Protein AF-A0A4R7FLK1-F1 (afdb_monomer_lite)

Secondary structure (DSSP, 8-state):
----B----B--EE--SSSSPPEE------BBTT-EEEEEEE-SS-EEEEEE--GGGB-SS--EEE-S--GGG-----TTHHHHHHHHHHHHHHHHHHHHHHTTT-B-TTSSBTTHHHHHHHTT--SHHHHHHHHHTTHHHHSS--HHHHHHHT--HHHHHHHHHHS--SS-TTHHHHHHH-HHHHHHHHHHHHHHT-HHHHTTS-HHHHHHHHHHHHHHHHHTT-S----

Sequence (231 aa):
MSEHWGHAVVRLFMASSRDERPEYVGAYAEVRRGCQLELLRSLGDADLFRVEGDADQLKARDFAVVTERGPEQFDAVDPTTVPALRHLLEQVELARQIATRAHAGQTDKAGRPYIAHPQRVAARLTDLQAQAVAWLHDVLEDTNVTSEDLRIAGVDEDVIRVVDLLSRTGDDVDYSARIAADPLAREVKLADIADNTDPERTALLDPDTRDRLAEKYAHARRALGALEDDA

pLDDT: mean 71.86, std 24.97, range [29.88, 98.75]

Radius of gyration: 20.7 Å; chains: 1; bounding box: 60×43×50 Å

Foldseek 3Di:
DDFDWAAFAFFDWDDDPPDDDTAGDGDGWTAGDPWDWAFPDDDDQWTWTATHDDPVRGDDDDGGIGGDDDPVDDDRDDPVVRVVVVVLSVLLVLLLVLLCVFQVPPADLLRHRPQVLLRQLLVVDDDSLLNSLSSLQCSCAPGPDDLVNCVVSPRDPVSSVLSVLSHDDPPDPCSLVSQLVDPSSLSSVVSSLCSQLPPVVLVSHDPVVSVVSVVVSVVSCVSSVNDPPPD

Organism: NCBI:txid595671

Structure (mmCIF, N/CA/C/O backbone):
data_AF-A0A4R7FLK1-F1
#
_entry.id   AF-A0A4R7FLK1-F1
#
loop_
_atom_site.group_PDB
_atom_site.id
_atom_site.type_symbol
_atom_site.label_atom_id
_atom_site.label_alt_id
_atom_site.label_comp_id
_atom_site.label_asym_id
_atom_site.label_entity_id
_atom_site.label_seq_id
_atom_site.pdbx_PDB_ins_code
_atom_site.Cartn_x
_atom_site.Cartn_y
_atom_site.Cartn_z
_atom_site.occupancy
_atom_site.B_iso_or_equiv
_atom_site.auth_seq_id
_atom_site.auth_comp_id
_atom_site.auth_asym_id
_atom_site.auth_atom_id
_atom_site.pdbx_PDB_model_num
ATOM 1 N N . MET A 1 1 ? -38.077 0.828 28.082 1.00 35.34 1 MET A N 1
ATOM 2 C CA . MET A 1 1 ? -37.436 -0.456 27.733 1.00 35.34 1 MET A CA 1
ATOM 3 C C . MET A 1 1 ? -36.200 -0.103 26.937 1.00 35.34 1 MET A C 1
ATOM 5 O O . MET A 1 1 ? -36.348 0.600 25.949 1.00 35.34 1 MET A O 1
ATOM 9 N N . SER A 1 2 ? -35.004 -0.442 27.412 1.00 37.94 2 SER A N 1
ATOM 10 C CA . SER A 1 2 ? -33.774 -0.179 26.664 1.00 37.94 2 SER A CA 1
ATOM 11 C C . SER A 1 2 ? -33.739 -1.082 25.432 1.00 37.94 2 SER A C 1
ATOM 13 O O . SER A 1 2 ? -33.828 -2.305 25.552 1.00 37.94 2 SER A O 1
ATOM 15 N N . GLU A 1 3 ? -33.653 -0.489 24.244 1.00 41.75 3 GLU A N 1
ATOM 16 C CA . GLU A 1 3 ? -33.366 -1.230 23.018 1.00 41.75 3 GLU A CA 1
ATOM 17 C C . GLU A 1 3 ? -31.966 -1.833 23.156 1.00 41.75 3 GLU A C 1
ATOM 19 O O . GLU A 1 3 ? -30.986 -1.119 23.359 1.00 41.75 3 GLU A O 1
ATOM 24 N N . HIS A 1 4 ? -31.881 -3.161 23.143 1.00 41.06 4 HIS A N 1
ATOM 25 C CA . HIS A 1 4 ? -30.603 -3.859 23.203 1.00 41.06 4 HIS A CA 1
ATOM 26 C C . HIS A 1 4 ? -30.113 -4.047 21.772 1.00 41.06 4 HIS A C 1
ATOM 28 O O . HIS A 1 4 ? -30.739 -4.770 21.000 1.00 41.06 4 HIS A O 1
ATOM 34 N N . TRP A 1 5 ? -29.011 -3.395 21.430 1.00 40.62 5 TRP A N 1
ATOM 35 C CA . TRP A 1 5 ? -28.343 -3.535 20.143 1.00 40.62 5 TRP A CA 1
ATOM 36 C C . TRP A 1 5 ? -27.338 -4.687 20.225 1.00 40.62 5 TRP A C 1
ATOM 38 O O . TRP A 1 5 ? -26.562 -4.762 21.178 1.00 40.62 5 TRP A O 1
ATOM 48 N N . GLY A 1 6 ? -27.380 -5.601 19.256 1.00 40.91 6 GLY A N 1
ATOM 49 C CA . GLY A 1 6 ? -26.241 -6.464 18.957 1.00 40.91 6 GLY A CA 1
ATOM 50 C C . GLY A 1 6 ? -25.359 -5.728 17.954 1.00 40.91 6 GLY A C 1
ATOM 51 O O . GLY A 1 6 ? -25.874 -5.028 17.091 1.00 40.91 6 GLY A O 1
ATOM 52 N N . HIS A 1 7 ? -24.042 -5.838 18.063 1.00 39.00 7 HIS A N 1
ATOM 53 C CA . HIS A 1 7 ? -23.148 -5.331 17.024 1.00 39.00 7 HIS A CA 1
ATOM 54 C C . HIS A 1 7 ? -22.493 -6.550 16.389 1.00 39.00 7 HIS A C 1
ATOM 56 O O . HIS A 1 7 ? -21.979 -7.403 17.105 1.00 39.00 7 HIS A O 1
ATOM 62 N N . ALA A 1 8 ? -22.546 -6.651 15.066 1.00 40.09 8 ALA A N 1
ATOM 63 C CA . ALA A 1 8 ? -21.776 -7.628 14.314 1.00 40.09 8 ALA A CA 1
ATOM 64 C C . ALA A 1 8 ? -20.774 -6.843 13.471 1.00 40.09 8 ALA A C 1
ATOM 66 O O . ALA A 1 8 ? -21.142 -5.881 12.799 1.00 40.09 8 ALA A O 1
ATOM 67 N N . VAL A 1 9 ? -19.500 -7.218 13.535 1.00 36.28 9 VAL A N 1
ATOM 68 C CA . VAL A 1 9 ? -18.513 -6.739 12.570 1.00 36.28 9 VAL A CA 1
ATOM 69 C C . VAL A 1 9 ? -18.653 -7.593 11.324 1.00 36.28 9 VAL A C 1
ATOM 71 O O . VAL A 1 9 ? -18.653 -8.819 11.396 1.00 36.28 9 VAL A O 1
ATOM 74 N N . VAL A 1 10 ? -18.807 -6.922 10.192 1.00 41.06 10 VAL A N 1
ATOM 75 C CA . VAL A 1 10 ? -19.267 -7.531 8.959 1.00 41.06 10 VAL A CA 1
ATOM 76 C C . VAL A 1 10 ? -18.293 -7.199 7.826 1.00 41.06 10 VAL A C 1
ATOM 78 O O . VAL A 1 10 ? -17.995 -6.026 7.616 1.00 41.06 10 VAL A O 1
ATOM 81 N N . ARG A 1 11 ? -17.780 -8.202 7.096 1.00 38.38 11 ARG A N 1
ATOM 82 C CA . ARG A 1 11 ? -16.787 -8.010 6.010 1.00 38.38 11 ARG A CA 1
ATOM 83 C C . ARG A 1 11 ? -17.405 -8.108 4.615 1.00 38.38 11 ARG A C 1
ATOM 85 O O . ARG A 1 11 ? -17.567 -9.196 4.087 1.00 38.38 11 ARG A O 1
ATOM 92 N N . LEU A 1 12 ? -17.724 -6.996 3.968 1.00 35.62 12 LEU A N 1
ATOM 93 C CA . LEU A 1 12 ? -18.396 -7.047 2.667 1.00 35.62 12 LEU A CA 1
ATOM 94 C C . LEU A 1 12 ? -17.491 -7.339 1.469 1.00 35.62 12 LEU A C 1
ATOM 96 O O . LEU A 1 12 ? -16.423 -6.754 1.322 1.00 35.62 12 LEU A O 1
ATOM 100 N N . PHE A 1 13 ? -18.003 -8.174 0.560 1.00 35.78 13 PHE A N 1
ATOM 101 C CA . PHE A 1 13 ? -17.492 -8.339 -0.799 1.00 35.78 13 PHE A CA 1
ATOM 102 C C . PHE A 1 13 ? -18.550 -7.828 -1.780 1.00 35.78 13 PHE A C 1
ATOM 104 O O . PHE A 1 13 ? -19.673 -8.335 -1.788 1.00 35.78 13 PHE A O 1
ATOM 111 N N . MET A 1 14 ? -18.207 -6.855 -2.628 1.00 32.22 14 MET A N 1
ATOM 112 C CA . MET A 1 14 ? -19.033 -6.547 -3.795 1.00 32.22 14 MET A CA 1
ATOM 113 C C . MET A 1 14 ? -18.570 -7.418 -4.959 1.00 32.22 14 MET A C 1
ATOM 115 O O . MET A 1 14 ? -17.457 -7.283 -5.461 1.00 32.22 14 MET A O 1
ATOM 119 N N . ALA A 1 15 ? -19.435 -8.326 -5.405 1.00 29.88 15 ALA A N 1
ATOM 120 C CA . ALA A 1 15 ? -19.235 -8.991 -6.681 1.00 29.88 15 ALA A CA 1
ATOM 121 C C . ALA A 1 15 ? -19.502 -7.971 -7.798 1.00 29.88 15 ALA A C 1
ATOM 123 O O . ALA A 1 15 ? -20.656 -7.638 -8.077 1.00 29.88 15 ALA A O 1
ATOM 124 N N . SER A 1 16 ? -18.437 -7.466 -8.425 1.00 31.55 16 SER A N 1
ATOM 125 C CA . SER A 1 16 ? -18.539 -6.799 -9.723 1.00 31.55 16 SER A CA 1
ATOM 126 C C . SER A 1 16 ? -19.140 -7.788 -10.727 1.00 31.55 16 SER A C 1
ATOM 128 O O . SER A 1 16 ? -18.836 -8.984 -10.726 1.00 31.55 16 SER A O 1
ATOM 130 N N . SER A 1 17 ? -20.081 -7.317 -11.537 1.00 35.47 17 SER A N 1
ATOM 131 C CA . SER A 1 17 ? -20.820 -8.143 -12.484 1.00 35.47 17 SER A CA 1
ATOM 132 C C . SER A 1 17 ? -19.884 -8.827 -13.488 1.00 35.47 17 SER A C 1
ATOM 134 O O . SER A 1 17 ? -19.313 -8.148 -14.328 1.00 35.47 17 SER A O 1
ATOM 136 N N . ARG A 1 18 ? -19.854 -10.168 -13.448 1.00 37.91 18 ARG A N 1
ATOM 137 C CA . ARG A 1 18 ? -19.270 -11.104 -14.435 1.00 37.91 18 ARG A CA 1
ATOM 138 C C . ARG A 1 18 ? -17.762 -10.917 -14.714 1.00 37.91 18 ARG A C 1
ATOM 140 O O . ARG A 1 18 ? -17.364 -10.022 -15.441 1.00 37.91 18 ARG A O 1
ATOM 147 N N . ASP A 1 19 ? -16.982 -11.886 -14.227 1.00 40.34 19 ASP A N 1
ATOM 148 C CA . ASP A 1 19 ? -15.599 -12.229 -14.621 1.00 40.34 19 ASP A CA 1
ATOM 149 C C . ASP A 1 19 ? -14.402 -11.438 -14.064 1.00 40.34 19 ASP A C 1
ATOM 151 O O . ASP A 1 19 ? -13.271 -11.709 -14.464 1.00 40.34 19 ASP A O 1
ATOM 155 N N . GLU A 1 20 ? -14.566 -10.590 -13.047 1.00 37.03 20 GLU A N 1
ATOM 156 C CA . GLU A 1 20 ? -13.414 -9.988 -12.351 1.00 37.03 20 GLU A CA 1
ATOM 157 C C . GLU A 1 20 ? -13.351 -10.401 -10.873 1.00 37.03 20 GLU A C 1
ATOM 159 O O . GLU A 1 20 ? -14.375 -10.597 -10.212 1.00 37.03 20 GLU A O 1
ATOM 164 N N . ARG A 1 21 ? -12.120 -10.607 -10.369 1.00 37.50 21 ARG A N 1
ATOM 165 C CA . ARG A 1 21 ? -11.834 -10.946 -8.963 1.00 37.50 21 ARG A CA 1
ATOM 166 C C . ARG A 1 21 ? -12.585 -9.957 -8.053 1.00 37.50 21 ARG A C 1
ATOM 168 O O . ARG A 1 21 ? -12.582 -8.771 -8.371 1.00 37.50 21 ARG A O 1
ATOM 175 N N . PRO A 1 22 ? -13.222 -10.409 -6.955 1.00 38.66 22 PRO A N 1
ATOM 176 C CA . PRO A 1 22 ? -14.041 -9.540 -6.114 1.00 38.66 22 PRO A CA 1
ATOM 177 C C . PRO A 1 22 ? -13.232 -8.323 -5.658 1.00 38.66 22 PRO A C 1
ATOM 179 O O . PRO A 1 22 ? -12.192 -8.470 -5.017 1.00 38.66 22 PRO A O 1
ATOM 182 N N . GLU A 1 23 ? -13.701 -7.127 -6.015 1.00 37.28 23 GLU A N 1
ATOM 183 C CA . GLU A 1 23 ? -13.117 -5.881 -5.537 1.00 37.28 23 GLU A CA 1
ATOM 184 C C . GLU A 1 23 ? -13.632 -5.591 -4.128 1.00 37.28 23 GLU A C 1
ATOM 186 O O . GLU A 1 23 ? -14.824 -5.687 -3.817 1.00 37.28 23 GLU A O 1
ATOM 191 N N . TYR A 1 24 ? -12.691 -5.250 -3.257 1.00 42.78 24 TYR A N 1
ATOM 192 C CA . TYR A 1 24 ? -12.967 -4.871 -1.889 1.00 42.78 24 TYR A CA 1
ATOM 193 C C . TYR A 1 24 ? -13.665 -3.509 -1.848 1.00 42.78 24 TYR A C 1
ATOM 195 O O . TYR A 1 24 ? -13.110 -2.499 -2.277 1.00 42.78 24 TYR A O 1
ATOM 203 N N . VAL A 1 25 ? -14.868 -3.478 -1.278 1.00 36.94 25 VAL A N 1
ATOM 204 C CA . VAL A 1 25 ? -15.547 -2.242 -0.884 1.00 36.94 25 VAL A CA 1
ATOM 205 C C . VAL A 1 25 ? -16.075 -2.491 0.520 1.00 36.94 25 VAL A C 1
ATOM 207 O O . VAL A 1 25 ? -17.171 -3.021 0.701 1.00 36.94 25 VAL A O 1
ATOM 210 N N . GLY A 1 26 ? -15.247 -2.211 1.525 1.00 39.28 26 GLY A N 1
ATOM 211 C CA . GLY A 1 26 ? -15.635 -2.397 2.917 1.00 39.28 26 GLY A CA 1
ATOM 212 C C . GLY A 1 26 ? -16.890 -1.583 3.238 1.00 39.28 26 GLY A C 1
ATOM 213 O O . GLY A 1 26 ? -16.934 -0.380 2.989 1.00 39.28 26 GLY A O 1
ATOM 214 N N . ALA A 1 27 ? -17.915 -2.223 3.798 1.00 37.41 27 ALA A N 1
ATOM 215 C CA . ALA A 1 27 ? -18.981 -1.503 4.480 1.00 37.41 27 ALA A CA 1
ATOM 216 C C . ALA A 1 27 ? -19.335 -2.184 5.800 1.00 37.41 27 ALA A C 1
ATOM 218 O O . ALA A 1 27 ? -19.167 -3.389 5.981 1.00 37.41 27 ALA A O 1
ATOM 219 N N . TYR A 1 28 ? -19.779 -1.343 6.724 1.00 41.16 28 TYR A N 1
ATOM 220 C CA . TYR A 1 28 ? -20.126 -1.669 8.094 1.00 41.16 28 TYR A CA 1
ATOM 221 C C . TYR A 1 28 ? -21.652 -1.729 8.227 1.00 41.16 28 TYR A C 1
ATOM 223 O O . TYR A 1 28 ? -22.335 -0.835 7.725 1.00 41.16 28 TYR A O 1
ATOM 231 N N . ALA A 1 29 ? -22.177 -2.744 8.918 1.00 42.91 29 ALA A N 1
ATOM 232 C CA . ALA A 1 29 ? -23.608 -2.887 9.183 1.00 42.91 29 ALA A CA 1
ATOM 233 C C . ALA A 1 29 ? -23.886 -3.007 10.691 1.00 42.91 29 ALA A C 1
ATOM 235 O O . ALA A 1 29 ? -23.231 -3.772 11.396 1.00 42.91 29 ALA A O 1
ATOM 236 N N . GLU A 1 30 ? -24.893 -2.277 11.176 1.00 42.81 30 GLU A N 1
ATOM 237 C CA . GLU A 1 30 ? -25.466 -2.444 12.519 1.00 42.81 30 GLU A CA 1
ATOM 238 C C . GLU A 1 30 ? -26.692 -3.3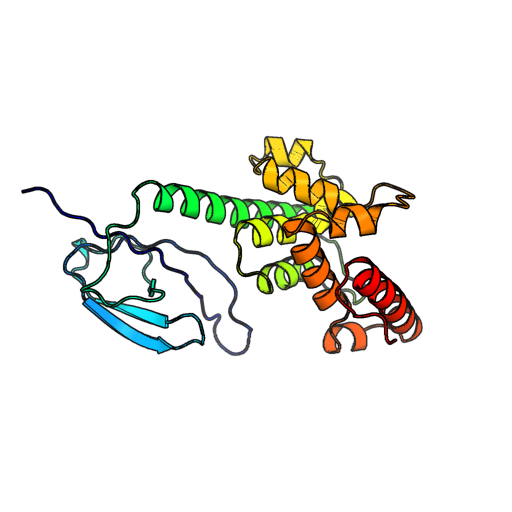59 12.415 1.00 42.81 30 GLU A C 1
ATOM 240 O O . GLU A 1 30 ? -27.637 -3.038 11.695 1.00 42.81 30 GLU A O 1
ATOM 245 N N . VAL A 1 31 ? -26.704 -4.489 13.131 1.00 49.47 31 VAL A N 1
ATOM 246 C CA . VAL A 1 31 ? -27.826 -5.443 13.098 1.00 49.47 31 VAL A CA 1
ATOM 247 C C . VAL A 1 31 ? -28.585 -5.398 14.421 1.00 49.47 31 VAL A C 1
ATOM 249 O O . VAL A 1 31 ? -28.039 -5.706 15.478 1.00 49.47 31 VAL A O 1
ATOM 252 N N . ARG A 1 32 ? -29.872 -5.034 14.392 1.00 52.66 32 ARG A N 1
ATOM 253 C CA . ARG A 1 32 ? -30.699 -5.011 15.608 1.00 52.66 32 ARG A CA 1
ATOM 254 C C . ARG A 1 32 ? -31.002 -6.416 16.128 1.00 52.66 32 ARG A C 1
ATOM 256 O O . ARG A 1 32 ? -31.128 -7.385 15.382 1.00 52.66 32 ARG A O 1
ATOM 263 N N . ARG A 1 33 ? -31.181 -6.515 17.448 1.00 47.12 33 ARG A N 1
ATOM 264 C CA . ARG A 1 33 ? -31.592 -7.750 18.124 1.00 47.12 33 ARG A CA 1
ATOM 265 C C . ARG A 1 33 ? -33.005 -8.128 17.659 1.00 47.12 33 ARG A C 1
ATOM 267 O O . ARG A 1 33 ? -33.941 -7.373 17.904 1.00 47.12 33 ARG A O 1
ATOM 274 N N . GLY A 1 34 ? -33.139 -9.277 16.994 1.00 51.41 34 GLY A N 1
ATOM 275 C CA . GLY A 1 34 ? -34.393 -9.736 16.380 1.00 51.41 34 GLY A CA 1
ATOM 276 C C . GLY A 1 34 ? -34.316 -9.964 14.866 1.00 51.41 34 GLY A C 1
ATOM 277 O O . GLY A 1 34 ? -35.190 -10.644 14.335 1.00 51.41 34 GLY A O 1
ATOM 278 N N . CYS A 1 35 ? -33.271 -9.475 14.188 1.00 54.31 35 CYS A N 1
ATOM 279 C CA . CYS A 1 35 ? -33.004 -9.849 12.798 1.00 54.31 35 CYS A CA 1
ATOM 280 C C . CYS A 1 35 ? -32.555 -11.322 12.705 1.00 54.31 35 CYS A C 1
ATOM 282 O O . CYS A 1 35 ? -31.779 -11.795 13.539 1.00 54.31 35 CYS A O 1
ATOM 284 N N . GLN A 1 36 ? -33.033 -12.041 11.690 1.00 52.66 36 GLN A N 1
ATOM 285 C CA . GLN A 1 36 ? -32.602 -13.395 11.344 1.00 52.66 36 GLN A CA 1
ATOM 286 C C . GLN A 1 36 ? -31.409 -13.344 10.382 1.00 52.66 36 GLN A C 1
ATOM 288 O O . GLN A 1 36 ? -31.315 -12.458 9.537 1.00 52.66 36 GLN A O 1
ATOM 293 N N . LEU A 1 37 ? -30.484 -14.295 10.517 1.00 55.28 37 LEU A N 1
ATOM 294 C CA . LEU A 1 37 ? -29.344 -14.464 9.616 1.00 55.28 37 LEU A CA 1
ATOM 295 C C . LEU A 1 37 ? -29.487 -15.802 8.879 1.00 55.28 37 LEU A C 1
ATOM 297 O O . LEU A 1 37 ? -29.541 -16.849 9.522 1.00 55.28 37 LEU A O 1
ATOM 301 N N . GLU A 1 38 ? -29.523 -15.779 7.549 1.00 46.41 38 GLU A N 1
ATOM 302 C CA . GLU A 1 38 ? -29.518 -16.971 6.691 1.00 46.41 38 GLU A CA 1
ATOM 303 C C . GLU A 1 38 ? -28.134 -17.124 6.045 1.00 46.41 38 GLU A C 1
ATOM 305 O O . GLU A 1 38 ? -27.682 -16.236 5.324 1.00 46.41 38 GLU A O 1
ATOM 310 N N . LEU A 1 39 ? -27.443 -18.244 6.280 1.00 46.34 39 LEU A N 1
ATOM 311 C CA . LEU A 1 39 ? -26.170 -18.537 5.613 1.00 46.34 39 LEU A CA 1
ATOM 312 C C . LEU A 1 39 ? -26.419 -18.802 4.123 1.00 46.34 39 LEU A C 1
ATOM 314 O O . LEU A 1 39 ? -27.045 -19.796 3.762 1.00 46.34 39 LEU A O 1
ATOM 318 N N . LEU A 1 40 ? -25.886 -17.948 3.251 1.00 44.09 40 LEU A N 1
ATOM 319 C CA . LEU A 1 40 ? -25.998 -18.121 1.803 1.00 44.09 40 LEU A CA 1
ATOM 320 C C . LEU A 1 40 ? -24.869 -18.983 1.240 1.00 44.09 40 LEU A C 1
ATOM 322 O O . LEU A 1 40 ? -25.089 -19.777 0.322 1.00 44.09 40 LEU A O 1
ATOM 326 N N . ARG A 1 41 ? -23.638 -18.780 1.728 1.00 41.94 41 ARG A N 1
ATOM 327 C CA . ARG A 1 41 ? -22.445 -19.448 1.197 1.00 41.94 41 ARG A CA 1
ATOM 328 C C . ARG A 1 41 ? -21.267 -19.356 2.163 1.00 41.94 41 ARG A C 1
ATOM 330 O O . ARG A 1 41 ? -21.007 -18.285 2.694 1.00 41.94 41 ARG A O 1
ATOM 337 N N . SER A 1 42 ? -20.502 -20.439 2.263 1.00 41.81 42 SER A N 1
ATOM 338 C CA . SER A 1 42 ? -19.184 -20.445 2.904 1.00 41.81 42 SER A CA 1
ATOM 339 C C . SER A 1 42 ? -18.064 -20.163 1.891 1.00 41.81 42 SER A C 1
ATOM 341 O O . SER A 1 42 ? -18.115 -20.649 0.755 1.00 41.81 42 SER A O 1
ATOM 343 N N . LEU A 1 43 ? -17.085 -19.345 2.275 1.00 38.56 43 LEU A N 1
ATOM 344 C CA . LEU A 1 43 ? -15.988 -18.806 1.457 1.00 38.56 43 LEU A CA 1
ATOM 345 C C . LEU A 1 43 ? -14.617 -19.081 2.105 1.00 38.56 43 LEU A C 1
ATOM 347 O O . LEU A 1 43 ? -13.769 -18.195 2.184 1.00 38.56 43 LEU A O 1
ATOM 351 N N . GLY A 1 44 ? -14.389 -20.311 2.572 1.00 47.72 44 GLY A N 1
ATOM 352 C CA . GLY A 1 44 ? -13.170 -20.655 3.310 1.00 47.72 44 GLY A CA 1
ATOM 353 C C . GLY A 1 44 ? -13.256 -20.122 4.736 1.00 47.72 44 GLY A C 1
ATOM 354 O O . GLY A 1 44 ? -14.138 -20.545 5.474 1.00 47.72 44 GLY A O 1
ATOM 355 N N . ASP A 1 45 ? -12.405 -19.161 5.095 1.00 36.69 45 ASP A N 1
ATOM 356 C CA . ASP A 1 45 ? -12.343 -18.578 6.449 1.00 36.69 45 ASP A CA 1
ATOM 357 C C . ASP A 1 45 ? -13.424 -17.499 6.699 1.00 36.69 45 ASP A C 1
ATOM 359 O O . ASP A 1 45 ? -13.324 -16.689 7.623 1.00 36.69 45 ASP A O 1
ATOM 363 N N . ALA A 1 46 ? -14.446 -17.422 5.839 1.00 39.44 46 ALA A N 1
ATOM 364 C CA . ALA A 1 46 ? -15.518 -16.434 5.926 1.00 39.44 46 ALA A CA 1
ATOM 365 C C . ALA A 1 46 ? -16.860 -16.999 5.449 1.00 39.44 46 ALA A C 1
ATOM 367 O O . ALA A 1 46 ? -16.907 -17.791 4.514 1.00 39.44 46 ALA A O 1
ATOM 368 N N . ASP A 1 47 ? -17.960 -16.516 6.029 1.00 42.75 47 ASP A N 1
ATOM 369 C CA . ASP A 1 47 ? -19.318 -16.947 5.698 1.00 42.75 47 ASP A CA 1
ATOM 370 C C . ASP A 1 47 ? -20.198 -15.753 5.293 1.00 42.75 47 ASP A C 1
ATOM 372 O O . ASP A 1 47 ? -20.297 -14.738 5.988 1.00 42.75 47 ASP A O 1
ATOM 376 N N . LEU A 1 48 ? -20.857 -15.869 4.141 1.00 43.81 48 LEU A N 1
ATOM 377 C CA . LEU A 1 48 ? -21.782 -14.871 3.610 1.00 43.81 48 LEU A CA 1
ATOM 378 C C . LEU A 1 48 ? -23.193 -15.126 4.140 1.00 43.81 48 LEU A C 1
ATOM 380 O O . LEU A 1 48 ? -23.766 -16.187 3.879 1.00 43.81 48 LEU A O 1
ATOM 384 N N . PHE A 1 49 ? -23.790 -14.122 4.783 1.00 51.06 49 PHE A N 1
ATOM 385 C CA . PHE A 1 49 ? -25.140 -14.203 5.331 1.00 51.06 49 PHE A CA 1
ATOM 386 C C . PHE A 1 49 ? -26.097 -13.217 4.647 1.00 51.06 49 PHE A C 1
ATOM 388 O O . PHE A 1 49 ? -25.738 -12.115 4.234 1.00 51.06 49 PHE A O 1
ATOM 395 N N . ARG A 1 50 ? -27.363 -13.603 4.542 1.00 47.19 50 ARG A N 1
ATOM 396 C CA . ARG A 1 50 ? -28.477 -12.685 4.320 1.00 47.19 50 ARG A CA 1
ATOM 397 C C . ARG A 1 50 ? -29.022 -12.283 5.683 1.00 47.19 50 ARG A C 1
ATOM 399 O O . ARG A 1 50 ? -29.264 -13.143 6.522 1.00 47.19 50 ARG A O 1
ATOM 406 N N . VAL A 1 51 ? -29.214 -10.986 5.894 1.00 53.81 51 VAL A N 1
ATOM 407 C CA . VAL A 1 51 ? -29.896 -10.460 7.080 1.00 53.81 51 VAL A CA 1
ATOM 408 C C . VAL A 1 51 ? -31.362 -10.249 6.712 1.00 53.81 51 VAL A C 1
ATOM 410 O O . VAL A 1 51 ? -31.652 -9.518 5.769 1.00 53.81 51 VAL A O 1
ATOM 413 N N . GLU A 1 52 ? -32.276 -10.873 7.446 1.00 50.53 52 GLU A N 1
ATOM 414 C CA . GLU A 1 52 ? -33.719 -10.654 7.339 1.00 50.53 52 GLU A CA 1
ATOM 415 C C . GLU A 1 52 ? -34.230 -9.951 8.602 1.00 50.53 52 GLU A C 1
ATOM 417 O O . GLU A 1 52 ? -33.958 -10.369 9.725 1.00 50.53 52 GLU A O 1
ATOM 422 N N . GLY A 1 53 ? -34.968 -8.857 8.437 1.00 53.66 53 GLY A N 1
ATOM 423 C CA . GLY A 1 53 ? -35.509 -8.061 9.537 1.00 53.66 53 GLY A CA 1
ATOM 424 C C . GLY A 1 53 ? -36.462 -6.989 9.017 1.00 53.66 53 GLY A C 1
ATOM 425 O O . GLY A 1 53 ? -36.541 -6.762 7.810 1.00 53.66 53 GLY A O 1
ATOM 426 N N . ASP A 1 54 ? -37.204 -6.345 9.918 1.00 49.56 54 ASP A N 1
ATOM 427 C CA . ASP A 1 54 ? -38.077 -5.227 9.543 1.00 49.56 54 ASP A CA 1
ATOM 428 C C . ASP A 1 54 ? -37.230 -4.067 8.983 1.00 49.56 54 ASP A C 1
ATOM 430 O O . ASP A 1 54 ? -36.147 -3.784 9.500 1.00 49.56 54 ASP A O 1
ATOM 434 N N . ALA A 1 55 ? -37.698 -3.385 7.937 1.00 40.50 55 ALA A N 1
ATOM 435 C CA . ALA A 1 55 ? -36.936 -2.333 7.257 1.00 40.50 55 ALA A CA 1
ATOM 436 C C . ALA A 1 55 ? -36.575 -1.177 8.208 1.00 40.50 55 ALA A C 1
ATOM 438 O O . ALA A 1 55 ? -35.510 -0.585 8.084 1.00 40.50 55 ALA A O 1
ATOM 439 N N . ASP A 1 56 ? -37.407 -0.918 9.220 1.00 44.94 56 ASP A N 1
ATOM 440 C CA . ASP A 1 56 ? -37.143 0.079 10.268 1.00 44.94 56 ASP A CA 1
ATOM 441 C C . ASP A 1 56 ? -36.061 -0.361 11.275 1.00 44.94 56 ASP A C 1
ATOM 443 O O . ASP A 1 56 ? -35.560 0.445 12.074 1.00 44.94 56 ASP A O 1
ATOM 447 N N . GLN A 1 57 ? -35.708 -1.650 11.270 1.00 47.03 57 GLN A N 1
ATOM 448 C CA . GLN A 1 57 ? -34.644 -2.257 12.070 1.00 47.03 57 GLN A CA 1
ATOM 449 C C . GLN A 1 57 ? -33.307 -2.346 11.330 1.00 47.03 57 GLN A C 1
ATOM 451 O O . GLN A 1 57 ? -32.286 -2.615 11.965 1.00 47.03 57 GLN A O 1
ATOM 456 N N . LEU A 1 58 ? -33.303 -2.060 10.029 1.00 47.19 58 LEU A N 1
ATOM 457 C CA . LEU A 1 58 ? -32.132 -2.044 9.163 1.00 47.19 58 LEU A CA 1
ATOM 458 C C . LEU A 1 58 ? -31.826 -0.584 8.799 1.00 47.19 58 LEU A C 1
ATOM 460 O O . LEU A 1 58 ? -32.680 0.131 8.282 1.00 47.19 58 LEU A O 1
ATOM 464 N N . LYS A 1 59 ? -30.620 -0.087 9.096 1.00 41.56 59 LYS A N 1
ATOM 465 C CA . LYS A 1 59 ? -30.199 1.230 8.589 1.00 41.56 59 LYS A CA 1
ATOM 466 C C . LYS A 1 59 ? -29.382 1.037 7.317 1.00 41.56 59 LYS A C 1
ATOM 468 O O . LYS A 1 59 ? -28.362 0.365 7.332 1.00 41.56 59 LYS A O 1
ATOM 473 N N . ALA A 1 60 ? -29.865 1.666 6.247 1.00 34.34 60 ALA A N 1
ATOM 474 C CA . ALA A 1 60 ? -29.461 1.466 4.861 1.00 34.34 60 ALA A CA 1
ATOM 475 C C . ALA A 1 60 ? -27.943 1.386 4.613 1.00 34.34 60 ALA A C 1
ATOM 477 O O . ALA A 1 60 ? -27.247 2.403 4.712 1.00 34.34 60 ALA A O 1
ATOM 478 N N . ARG A 1 61 ? -27.492 0.194 4.190 1.00 36.31 61 ARG A N 1
ATOM 479 C CA . ARG A 1 61 ? -26.502 -0.111 3.126 1.00 36.31 61 ARG A CA 1
ATOM 480 C C . ARG A 1 61 ? -26.171 -1.604 3.221 1.00 36.31 61 ARG A C 1
ATOM 482 O O . ARG A 1 61 ? -25.163 -2.014 3.787 1.00 36.31 61 ARG A O 1
ATOM 489 N N . ASP A 1 62 ? -27.102 -2.400 2.708 1.00 39.38 62 ASP A N 1
ATOM 490 C CA . ASP A 1 62 ? -27.364 -3.747 3.207 1.00 39.38 62 ASP A CA 1
ATOM 491 C C . ASP A 1 62 ? -26.640 -4.832 2.414 1.00 39.38 62 ASP A C 1
ATOM 493 O O . ASP A 1 62 ? -27.133 -5.258 1.378 1.00 39.38 62 ASP A O 1
ATOM 497 N N . PHE A 1 63 ? -25.528 -5.334 2.948 1.00 34.91 63 PHE A N 1
ATOM 498 C CA . PHE A 1 63 ? -25.152 -6.750 2.870 1.00 34.91 63 PHE A CA 1
ATOM 499 C C . PHE A 1 63 ? -24.399 -7.103 4.166 1.00 34.91 63 PHE A C 1
ATOM 501 O O . PHE A 1 63 ? -23.863 -6.203 4.820 1.00 34.91 63 PHE A O 1
ATOM 508 N N . ALA A 1 64 ? -24.326 -8.386 4.547 1.00 35.47 64 ALA A N 1
ATOM 509 C CA . ALA A 1 64 ? -23.477 -8.793 5.661 1.00 35.47 64 ALA A CA 1
ATOM 510 C C . ALA A 1 64 ? -22.748 -10.137 5.479 1.00 35.47 64 ALA A C 1
ATOM 512 O O . ALA A 1 64 ? -23.344 -11.150 5.158 1.00 35.47 64 ALA A O 1
ATOM 513 N N . VAL A 1 65 ? -21.441 -10.171 5.732 1.00 35.84 65 VAL A N 1
ATOM 514 C CA . VAL A 1 65 ? -20.643 -11.384 5.977 1.00 35.84 65 VAL A CA 1
ATOM 515 C C . VAL A 1 65 ? -20.285 -11.402 7.456 1.00 35.84 65 VAL A C 1
ATOM 517 O O . VAL A 1 65 ? -19.629 -10.479 7.930 1.00 35.84 65 VAL A O 1
ATOM 520 N N . VAL A 1 66 ? -20.713 -12.427 8.181 1.00 37.12 66 VAL A N 1
ATOM 521 C CA . VAL A 1 66 ? -20.430 -12.615 9.609 1.00 37.12 66 VAL A CA 1
ATOM 522 C C . VAL A 1 66 ? -19.389 -13.724 9.717 1.00 37.12 66 VAL A C 1
ATOM 524 O O . VAL A 1 66 ? -19.540 -14.756 9.076 1.00 37.12 66 VAL A O 1
ATOM 527 N N . THR A 1 67 ? -18.330 -13.544 10.504 1.00 34.66 67 THR A N 1
ATOM 528 C CA . THR A 1 67 ? -17.367 -14.626 10.769 1.00 34.66 67 THR A CA 1
ATOM 529 C C . THR A 1 67 ? -17.620 -15.242 12.143 1.00 34.66 67 THR A C 1
ATOM 531 O O . THR A 1 67 ? -17.670 -14.527 13.141 1.00 34.66 67 THR A O 1
ATOM 534 N N . GLU A 1 68 ? -17.771 -16.567 12.152 1.00 32.38 68 GLU A N 1
ATOM 535 C CA . GLU A 1 68 ? -17.643 -17.503 13.278 1.00 32.38 68 GLU A CA 1
ATOM 536 C C . GLU A 1 68 ? -18.305 -17.122 14.614 1.00 32.38 68 GLU A C 1
ATOM 538 O O . GLU A 1 68 ? -17.625 -16.810 15.590 1.00 32.38 68 GLU A O 1
ATOM 543 N N . ARG A 1 69 ? -19.636 -17.233 14.690 1.00 33.25 69 ARG A N 1
ATOM 544 C CA . ARG A 1 69 ? -20.393 -17.872 15.795 1.00 33.25 69 ARG A CA 1
ATOM 545 C C . ARG A 1 69 ? -21.889 -17.672 15.555 1.00 33.25 69 ARG A C 1
ATOM 547 O O . ARG A 1 69 ? -22.322 -16.619 15.100 1.00 33.25 69 ARG A O 1
ATOM 554 N N . GLY A 1 70 ? -22.683 -18.710 15.814 1.00 34.59 70 GLY A N 1
ATOM 555 C CA . GLY A 1 70 ? -24.136 -18.658 15.640 1.00 34.59 70 GLY A CA 1
ATOM 556 C C . GLY A 1 70 ? -24.812 -17.599 16.533 1.00 34.59 70 GLY A C 1
ATOM 557 O O . GLY A 1 70 ? -24.225 -17.177 17.532 1.00 34.59 70 GLY A O 1
ATOM 558 N N . PRO A 1 71 ? -26.065 -17.209 16.223 1.00 35.44 71 PRO A N 1
ATOM 559 C CA . PRO A 1 71 ? -26.795 -16.114 16.881 1.00 35.44 71 PRO A CA 1
ATOM 560 C C . PRO A 1 71 ? -26.945 -16.243 18.402 1.00 35.44 71 PRO A C 1
ATOM 562 O O . PRO A 1 71 ? -27.112 -15.245 19.099 1.00 35.44 71 PRO A O 1
ATOM 565 N N . GLU A 1 72 ? -26.820 -17.460 18.918 1.00 36.62 72 GLU A N 1
ATOM 566 C CA . GLU A 1 72 ? -26.907 -17.805 20.337 1.00 36.62 72 GLU A CA 1
ATOM 567 C C . GLU A 1 72 ? -25.626 -17.464 21.141 1.00 36.62 72 GLU A C 1
ATOM 569 O O . GLU A 1 72 ? -25.638 -17.551 22.367 1.00 36.62 72 GLU A O 1
ATOM 574 N N . GLN A 1 73 ? -24.508 -17.138 20.472 1.00 33.16 73 GLN A N 1
ATOM 575 C CA . GLN A 1 73 ? -23.157 -17.034 21.062 1.00 33.16 73 GLN A CA 1
ATOM 576 C C . GLN A 1 73 ? -22.436 -15.712 20.750 1.00 33.16 73 GLN A C 1
ATOM 578 O O . GLN A 1 73 ? -21.211 -15.629 20.867 1.00 33.16 73 GLN A O 1
ATOM 583 N N . PHE A 1 74 ? -23.170 -14.670 20.354 1.00 36.38 74 PHE A N 1
ATOM 584 C CA . PHE A 1 74 ? -22.609 -13.324 20.304 1.00 36.38 74 PHE A CA 1
ATOM 585 C C . PHE A 1 74 ? -22.452 -12.796 21.733 1.00 36.38 74 PHE A C 1
ATOM 587 O O . PHE A 1 74 ? -23.380 -12.215 22.302 1.00 36.38 74 PHE A O 1
ATOM 594 N N . ASP A 1 75 ? -21.267 -12.989 22.315 1.00 34.69 75 ASP A N 1
ATOM 595 C CA . ASP A 1 75 ? -20.806 -12.094 23.372 1.00 34.69 75 ASP A CA 1
ATOM 596 C C . ASP A 1 75 ? -20.865 -10.664 22.817 1.00 34.69 75 ASP A C 1
ATOM 598 O O . ASP A 1 75 ? -20.570 -10.433 21.641 1.00 34.69 75 ASP A O 1
ATOM 602 N N . ALA A 1 76 ? -21.325 -9.711 23.629 1.00 38.12 76 ALA A N 1
ATOM 603 C CA . ALA A 1 76 ? -21.446 -8.322 23.209 1.00 38.12 76 ALA A CA 1
ATOM 604 C C . ALA A 1 76 ? -20.113 -7.856 22.602 1.00 38.12 76 ALA A C 1
ATOM 606 O O . ALA A 1 76 ? -19.108 -7.804 23.309 1.00 38.12 76 ALA A O 1
ATOM 607 N N . VAL A 1 77 ? -20.097 -7.543 21.300 1.00 39.56 77 VAL A N 1
ATOM 608 C CA . VAL A 1 77 ? -18.928 -6.923 20.668 1.00 39.56 77 VAL A CA 1
ATOM 609 C C . VAL A 1 77 ? -18.627 -5.653 21.448 1.00 39.56 77 VAL A C 1
ATOM 611 O O . VAL A 1 77 ? -19.530 -4.846 21.693 1.00 39.56 77 VAL A O 1
ATOM 614 N N . ASP A 1 78 ? -17.374 -5.521 21.881 1.00 40.19 78 ASP A N 1
ATOM 615 C CA . ASP A 1 78 ? -16.919 -4.376 22.654 1.00 40.19 78 ASP A CA 1
ATOM 616 C C . ASP A 1 78 ? -17.325 -3.088 21.908 1.00 40.19 78 ASP A C 1
ATOM 618 O O . ASP A 1 78 ? -17.008 -2.935 20.721 1.00 40.19 78 ASP A O 1
ATOM 622 N N . PRO A 1 79 ? -18.051 -2.158 22.558 1.00 39.75 79 PRO A N 1
ATOM 623 C CA . PRO A 1 79 ? -18.518 -0.928 21.921 1.00 39.75 79 PRO A CA 1
ATOM 624 C C . PRO A 1 79 ? -17.384 -0.061 21.347 1.00 39.75 79 PRO A C 1
ATOM 626 O O . PRO A 1 79 ? -17.652 0.817 20.528 1.00 39.75 79 PRO A O 1
ATOM 629 N N . THR A 1 80 ? -16.126 -0.305 21.722 1.00 46.59 80 THR A N 1
ATOM 630 C CA . THR A 1 80 ? -14.939 0.351 21.150 1.00 46.59 80 THR A CA 1
ATOM 631 C C . THR A 1 80 ? -14.451 -0.275 19.836 1.00 46.59 80 THR A C 1
ATOM 633 O O . THR A 1 80 ? -13.809 0.411 19.039 1.00 46.59 80 THR A O 1
ATOM 636 N N . THR A 1 81 ? -14.802 -1.533 19.539 1.00 48.41 81 THR A N 1
ATOM 637 C CA . THR A 1 81 ? -14.376 -2.241 18.314 1.00 48.41 81 THR A CA 1
ATOM 638 C C . THR A 1 81 ? -14.998 -1.642 17.052 1.00 48.41 81 THR A C 1
ATOM 640 O O . THR A 1 81 ? -14.358 -1.580 16.004 1.00 48.41 81 THR A O 1
ATOM 643 N N . VAL A 1 82 ? -16.239 -1.161 17.143 1.00 50.94 82 VAL A N 1
ATOM 644 C CA . VAL A 1 82 ? -16.968 -0.585 16.003 1.00 50.94 82 VAL A CA 1
ATOM 645 C C . VAL A 1 82 ? -16.347 0.736 15.520 1.00 50.94 82 VAL A C 1
ATOM 647 O O . VAL A 1 82 ? -16.063 0.842 14.324 1.00 50.94 82 VAL A O 1
ATOM 650 N N . PRO A 1 83 ? -16.100 1.736 16.393 1.00 56.22 83 PRO A N 1
ATOM 651 C CA . PRO A 1 83 ? -15.378 2.944 16.002 1.00 56.22 83 PRO A CA 1
ATOM 652 C C . PRO A 1 83 ? -13.981 2.660 15.442 1.00 56.22 83 PRO A C 1
ATOM 654 O O . PRO A 1 83 ? -13.621 3.237 14.420 1.00 56.22 83 PRO A O 1
ATOM 657 N N . ALA A 1 84 ? -13.224 1.747 16.059 1.00 62.41 84 ALA A N 1
ATOM 658 C CA . ALA A 1 84 ? -11.873 1.410 15.611 1.00 62.41 84 ALA A CA 1
ATOM 659 C C . ALA A 1 84 ? -11.866 0.800 14.200 1.00 62.41 84 ALA A C 1
ATOM 661 O O . ALA A 1 84 ? -11.094 1.214 13.339 1.00 62.41 84 ALA A O 1
ATOM 662 N N . LEU A 1 85 ? -12.777 -0.138 13.927 1.00 63.34 85 LEU A N 1
ATOM 663 C CA . LEU A 1 85 ? -12.913 -0.724 12.598 1.00 63.34 85 LEU A CA 1
ATOM 664 C C . LEU A 1 85 ? -13.339 0.309 11.550 1.00 63.34 85 LEU A C 1
ATOM 666 O O . LEU A 1 85 ? -12.816 0.305 10.439 1.00 63.34 85 LEU A O 1
ATOM 670 N N . ARG A 1 86 ? -14.290 1.186 11.891 1.00 70.06 86 ARG A N 1
ATOM 671 C CA . ARG A 1 86 ? -14.729 2.262 10.995 1.00 70.06 86 ARG A CA 1
ATOM 672 C C . ARG A 1 86 ? -13.561 3.162 10.610 1.00 70.06 86 ARG A C 1
ATOM 674 O O . ARG A 1 86 ? -13.385 3.427 9.428 1.00 70.06 86 ARG A O 1
ATOM 681 N N . HIS A 1 87 ? -12.761 3.563 11.592 1.00 80.88 87 HIS A N 1
ATOM 682 C CA . HIS A 1 87 ? -11.570 4.375 11.366 1.00 80.88 87 HIS A CA 1
ATOM 683 C C . HIS A 1 87 ? -10.591 3.680 10.411 1.00 80.88 87 HIS A C 1
ATOM 685 O O . HIS A 1 87 ? -10.170 4.277 9.429 1.00 80.88 87 HIS A O 1
ATOM 691 N N . LEU A 1 88 ? -10.312 2.386 10.602 1.00 77.50 88 LEU A N 1
ATOM 692 C CA . LEU A 1 88 ? -9.450 1.620 9.688 1.00 77.50 88 LEU A CA 1
ATOM 693 C C . LEU A 1 88 ? -10.001 1.560 8.251 1.00 77.50 88 LEU A C 1
ATOM 695 O O . LEU A 1 88 ? -9.243 1.677 7.291 1.00 77.50 88 LEU A O 1
ATOM 699 N N . LEU A 1 89 ? -11.316 1.403 8.080 1.00 76.00 89 LEU A N 1
ATOM 700 C CA . LEU A 1 89 ? -11.957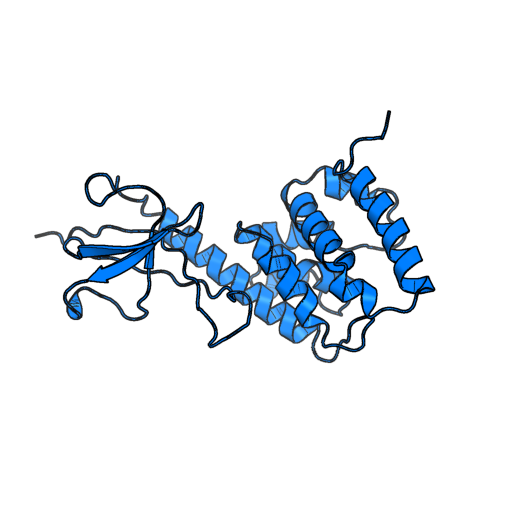 1.448 6.760 1.00 76.00 89 LEU A CA 1
ATOM 701 C C . LEU A 1 89 ? -11.825 2.827 6.103 1.00 76.00 89 LEU A C 1
ATOM 703 O O . LEU A 1 89 ? -11.550 2.919 4.905 1.00 76.00 89 LEU A O 1
ATOM 707 N N . GLU A 1 90 ? -12.002 3.890 6.886 1.00 78.88 90 GLU A N 1
ATOM 708 C CA . GLU A 1 90 ? -11.807 5.272 6.444 1.00 78.88 90 GLU A CA 1
ATOM 709 C C . GLU A 1 90 ? -10.346 5.520 6.036 1.00 78.88 90 GLU A C 1
ATOM 711 O O . GLU A 1 90 ? -10.112 6.136 4.997 1.00 78.88 90 GLU A O 1
ATOM 716 N N . GLN A 1 91 ? -9.373 4.963 6.768 1.00 92.31 91 GLN A N 1
ATOM 717 C CA . GLN A 1 91 ? -7.949 5.017 6.415 1.00 92.31 91 GLN A CA 1
ATOM 718 C C . GLN A 1 91 ? -7.650 4.313 5.083 1.00 92.31 91 GLN A C 1
ATOM 720 O O . GLN A 1 91 ? -6.936 4.870 4.250 1.00 92.31 91 GLN A O 1
ATOM 725 N N . VAL A 1 92 ? -8.228 3.131 4.829 1.00 83.62 92 VAL A N 1
ATOM 726 C CA . VAL A 1 92 ? -8.061 2.425 3.541 1.00 83.62 92 VAL A CA 1
ATOM 727 C C . VAL A 1 92 ? -8.610 3.255 2.381 1.00 83.62 92 VAL A C 1
ATOM 729 O O . VAL A 1 92 ? -7.953 3.401 1.349 1.00 83.62 92 VAL A O 1
ATOM 732 N N . GLU A 1 93 ? -9.805 3.824 2.538 1.00 83.50 93 GLU A N 1
ATOM 733 C CA . GLU A 1 93 ? -10.423 4.641 1.494 1.00 83.50 93 GLU A CA 1
ATOM 734 C C . GLU A 1 93 ? -9.659 5.954 1.263 1.00 83.50 93 GLU A C 1
ATOM 736 O O . GLU A 1 93 ? -9.448 6.353 0.114 1.00 83.50 93 GLU A O 1
ATOM 741 N N . LEU A 1 94 ? -9.185 6.602 2.329 1.00 89.88 94 LEU A N 1
ATOM 742 C CA . LEU A 1 94 ? -8.334 7.788 2.241 1.00 89.88 94 LEU A CA 1
ATOM 743 C C . LEU A 1 94 ? -7.032 7.480 1.487 1.00 89.88 94 LEU A C 1
ATOM 745 O O . LEU A 1 94 ? -6.700 8.177 0.523 1.00 89.88 94 LEU A O 1
ATOM 749 N N . ALA A 1 95 ? -6.339 6.407 1.870 1.00 97.06 95 ALA A N 1
ATOM 750 C CA . ALA A 1 95 ? -5.113 5.939 1.230 1.00 97.06 95 ALA A CA 1
ATOM 751 C C . ALA A 1 95 ? -5.321 5.661 -0.267 1.00 97.06 95 ALA A C 1
ATOM 753 O O . ALA A 1 95 ? -4.572 6.163 -1.111 1.00 97.06 95 ALA A O 1
ATOM 754 N N . ARG A 1 96 ? -6.401 4.952 -0.618 1.00 95.38 96 ARG A N 1
ATOM 755 C CA . ARG A 1 96 ? -6.791 4.691 -2.010 1.00 95.38 96 ARG A CA 1
ATOM 756 C C . ARG A 1 96 ? -6.980 5.981 -2.804 1.00 95.38 96 ARG A C 1
ATOM 758 O O . ARG A 1 96 ? -6.505 6.092 -3.938 1.00 95.38 96 ARG A O 1
ATOM 765 N N . GLN A 1 97 ? -7.684 6.961 -2.239 1.00 92.81 97 GLN A N 1
ATOM 766 C CA . GLN A 1 97 ? -7.920 8.241 -2.906 1.00 92.81 97 GLN A CA 1
ATOM 767 C C . GLN A 1 97 ? -6.628 9.031 -3.124 1.00 92.81 97 GLN A C 1
ATOM 769 O O . GLN A 1 97 ? -6.461 9.634 -4.187 1.00 92.81 97 GLN A O 1
ATOM 774 N N . ILE A 1 98 ? -5.724 9.040 -2.142 1.00 97.88 98 ILE A N 1
ATOM 775 C CA . ILE A 1 98 ? -4.413 9.691 -2.257 1.00 97.88 98 ILE A CA 1
ATOM 776 C C . ILE A 1 98 ? -3.607 9.029 -3.374 1.00 97.88 98 ILE A C 1
ATOM 778 O O . ILE A 1 98 ? -3.224 9.717 -4.318 1.00 97.88 98 ILE A O 1
ATOM 782 N N . ALA A 1 99 ? -3.446 7.705 -3.335 1.00 97.94 99 ALA A N 1
ATOM 783 C CA . ALA A 1 99 ? -2.705 6.947 -4.342 1.00 97.94 99 ALA A CA 1
ATOM 784 C C . ALA A 1 99 ? -3.262 7.156 -5.759 1.00 97.94 99 ALA A C 1
ATOM 786 O O . ALA A 1 99 ? -2.514 7.395 -6.706 1.00 97.94 99 ALA A O 1
ATOM 787 N N . THR A 1 100 ? -4.592 7.148 -5.901 1.00 94.69 100 THR A N 1
ATOM 788 C CA . THR A 1 100 ? -5.267 7.376 -7.191 1.00 94.69 100 THR A CA 1
ATOM 789 C C . THR A 1 100 ? -4.935 8.748 -7.775 1.00 94.69 100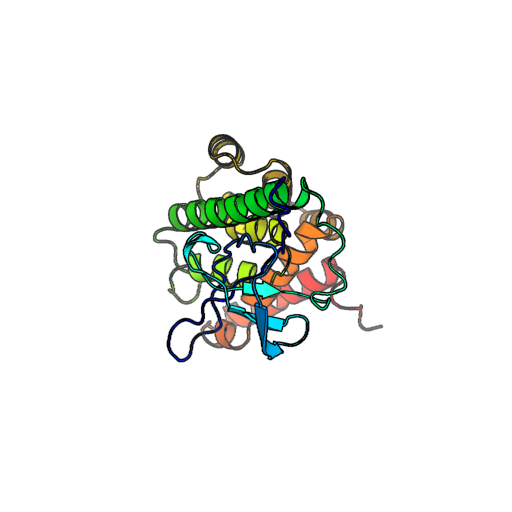 THR A C 1
ATOM 791 O O . THR A 1 100 ? -4.727 8.867 -8.982 1.00 94.69 100 THR A O 1
ATOM 794 N N . ARG A 1 101 ? -4.885 9.792 -6.938 1.00 98.00 101 ARG A N 1
ATOM 795 C CA . ARG A 1 101 ? -4.524 11.147 -7.381 1.00 98.00 101 ARG A CA 1
ATOM 796 C C . ARG A 1 101 ? -3.026 11.269 -7.652 1.00 98.00 101 ARG A C 1
ATOM 798 O O . ARG A 1 101 ? -2.655 11.869 -8.654 1.00 98.00 101 ARG A O 1
ATOM 805 N N . ALA A 1 102 ?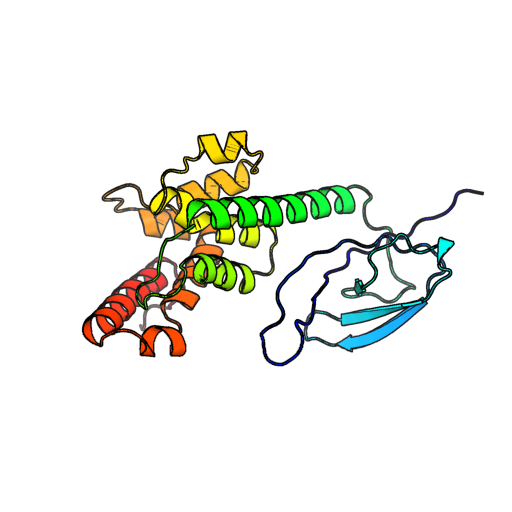 -2.191 10.705 -6.783 1.00 98.19 102 ALA A N 1
ATOM 806 C CA . ALA A 1 102 ? -0.737 10.817 -6.853 1.00 98.19 102 ALA A CA 1
ATOM 807 C C . ALA A 1 102 ? -0.164 10.134 -8.107 1.00 98.19 102 ALA A C 1
ATOM 809 O O . ALA A 1 102 ? 0.668 10.715 -8.797 1.00 98.19 102 ALA A O 1
ATOM 810 N N . HIS A 1 103 ? -0.685 8.956 -8.461 1.00 97.94 103 HIS A N 1
ATOM 811 C CA . HIS A 1 103 ? -0.263 8.195 -9.641 1.00 97.94 103 HIS A CA 1
ATOM 812 C C . HIS A 1 103 ? -1.065 8.526 -10.915 1.00 97.94 103 HIS A C 1
ATOM 814 O O . HIS A 1 103 ? -1.016 7.786 -11.905 1.00 97.94 103 HIS A O 1
ATOM 820 N N . ALA A 1 104 ? -1.841 9.615 -10.924 1.00 96.94 104 ALA A N 1
ATOM 821 C CA . ALA A 1 104 ? -2.637 9.996 -12.086 1.00 96.94 104 ALA A CA 1
ATOM 822 C C . ALA A 1 104 ? -1.737 10.280 -13.304 1.00 96.94 104 ALA A C 1
ATOM 824 O O . ALA A 1 104 ? -0.870 11.149 -13.275 1.00 96.94 104 ALA A O 1
ATOM 825 N N . GLY A 1 105 ? -1.960 9.546 -14.398 1.00 95.69 105 GLY A N 1
ATOM 826 C CA . GLY A 1 105 ? -1.165 9.653 -15.628 1.00 95.69 105 GLY A CA 1
ATOM 827 C C . GLY A 1 105 ? 0.128 8.827 -15.640 1.00 95.69 105 GLY A C 1
ATOM 828 O O . GLY A 1 105 ? 0.749 8.713 -16.696 1.00 95.69 105 GLY A O 1
ATOM 829 N N . GLN A 1 106 ? 0.512 8.200 -14.524 1.00 97.69 106 GLN A N 1
ATOM 830 C CA . GLN A 1 106 ? 1.636 7.265 -14.486 1.00 97.69 106 GLN A CA 1
ATOM 831 C C . GLN A 1 106 ? 1.257 5.936 -15.153 1.00 97.69 106 GLN A C 1
ATOM 833 O O . GLN A 1 106 ? 0.132 5.441 -15.023 1.00 97.69 106 GLN A O 1
ATOM 838 N N . THR A 1 107 ? 2.218 5.336 -15.857 1.00 96.00 107 THR A N 1
ATOM 839 C CA . THR A 1 107 ? 2.063 4.021 -16.489 1.00 96.00 107 THR A CA 1
ATOM 840 C C . THR A 1 107 ? 3.084 3.030 -15.946 1.00 96.00 107 THR A C 1
ATOM 842 O O . THR A 1 107 ? 4.182 3.413 -15.546 1.00 96.00 107 THR A O 1
ATOM 845 N N . ASP A 1 108 ? 2.703 1.754 -15.891 1.00 93.06 108 ASP A N 1
ATOM 846 C CA . ASP A 1 108 ? 3.598 0.664 -15.526 1.00 93.06 108 ASP A CA 1
ATOM 847 C C . ASP A 1 108 ? 4.514 0.267 -16.697 1.00 93.06 108 ASP A C 1
ATOM 849 O O . ASP A 1 108 ? 4.415 0.779 -17.814 1.00 93.06 108 ASP A O 1
ATOM 853 N N . LYS A 1 109 ? 5.419 -0.686 -16.448 1.00 88.19 109 LYS A N 1
ATOM 854 C CA . LYS A 1 109 ? 6.386 -1.175 -17.448 1.00 88.19 109 LYS A CA 1
ATOM 855 C C . LYS A 1 109 ? 5.731 -1.816 -18.683 1.00 88.19 109 LYS A C 1
ATOM 857 O O . LYS A 1 109 ? 6.405 -1.982 -19.691 1.00 88.19 109 LYS A O 1
ATOM 862 N N . ALA A 1 110 ? 4.445 -2.166 -18.611 1.00 87.94 110 ALA A N 1
ATOM 863 C CA . ALA A 1 110 ? 3.657 -2.698 -19.719 1.00 87.94 110 ALA A CA 1
ATOM 864 C C . ALA A 1 110 ? 2.754 -1.626 -20.371 1.00 87.94 110 ALA A C 1
ATOM 866 O O . ALA A 1 110 ? 1.891 -1.960 -21.185 1.00 87.94 110 ALA A O 1
ATOM 867 N N . GLY A 1 111 ? 2.919 -0.348 -20.010 1.00 90.62 111 GLY A N 1
ATOM 868 C CA . GLY A 1 111 ? 2.152 0.780 -20.543 1.00 90.62 111 GLY A CA 1
ATOM 869 C C . GLY A 1 111 ? 0.723 0.894 -20.003 1.00 90.62 111 GLY A C 1
ATOM 870 O O . GLY A 1 111 ? -0.077 1.647 -20.559 1.00 90.62 111 GLY A O 1
ATOM 871 N N . ARG A 1 112 ? 0.364 0.154 -18.946 1.00 91.81 112 ARG A N 1
ATOM 872 C CA . ARG A 1 112 ? -0.973 0.207 -18.327 1.00 91.81 112 ARG A CA 1
ATOM 873 C C . ARG A 1 112 ? -1.010 1.256 -17.211 1.00 91.81 112 ARG A C 1
ATOM 875 O O . ARG A 1 112 ? 0.043 1.559 -16.660 1.00 91.81 112 ARG A O 1
ATOM 882 N N . PRO A 1 113 ? -2.181 1.799 -16.825 1.00 94.81 113 PRO A N 1
ATOM 883 C CA . PRO A 1 113 ? -2.271 2.728 -15.698 1.00 94.81 113 PRO A CA 1
ATOM 884 C C . PRO A 1 113 ? -1.661 2.139 -14.422 1.00 94.81 113 PRO A C 1
ATOM 886 O O . PRO A 1 113 ? -2.043 1.047 -13.991 1.00 94.81 113 PRO A O 1
ATOM 889 N N . TYR A 1 114 ? -0.724 2.866 -13.816 1.00 96.50 114 TYR A N 1
ATOM 890 C CA . TYR A 1 114 ? 0.070 2.354 -12.701 1.00 96.50 114 TYR A CA 1
ATOM 891 C C . TYR A 1 114 ? -0.774 2.074 -11.444 1.00 96.50 114 TYR A C 1
ATOM 893 O O . TYR A 1 114 ? -0.503 1.106 -10.742 1.00 96.50 114 TYR A O 1
ATOM 901 N N . ILE A 1 115 ? -1.865 2.820 -11.217 1.00 96.81 115 ILE A N 1
ATOM 902 C CA . ILE A 1 115 ? -2.762 2.655 -10.051 1.00 96.81 115 ILE A CA 1
ATOM 903 C C . ILE A 1 115 ? -3.297 1.224 -9.859 1.00 96.81 115 ILE A C 1
ATOM 905 O O . ILE A 1 115 ? -3.604 0.812 -8.741 1.00 96.81 115 ILE A O 1
ATOM 909 N N . ALA A 1 116 ? -3.356 0.429 -10.932 1.00 90.88 116 ALA A N 1
ATOM 910 C CA . ALA A 1 116 ? -3.752 -0.970 -10.844 1.00 90.88 116 ALA A CA 1
ATOM 911 C C . ALA A 1 116 ? -2.765 -1.816 -10.011 1.00 90.88 116 ALA A C 1
ATOM 913 O O . ALA A 1 116 ? -3.142 -2.881 -9.530 1.00 90.88 116 ALA A O 1
ATOM 914 N N . HIS A 1 117 ? -1.505 -1.394 -9.861 1.00 96.19 117 HIS A N 1
ATOM 915 C CA . HIS A 1 117 ? -0.521 -2.077 -9.021 1.00 96.19 117 HIS A CA 1
ATOM 916 C C . HIS A 1 117 ? -0.833 -1.942 -7.521 1.00 96.19 117 HIS A C 1
ATOM 918 O O . HIS A 1 117 ? -1.144 -2.983 -6.935 1.00 96.19 117 HIS A O 1
ATOM 924 N N . PRO A 1 118 ? -0.890 -0.736 -6.914 1.00 96.06 118 PRO A N 1
ATOM 925 C CA . PRO A 1 118 ? -1.295 -0.588 -5.511 1.00 96.06 118 PRO A CA 1
ATOM 926 C C . PRO A 1 118 ? -2.624 -1.285 -5.185 1.00 96.06 118 PRO A C 1
ATOM 928 O O . PRO A 1 118 ? -2.738 -1.953 -4.159 1.00 96.06 118 PRO A O 1
ATOM 931 N N . GLN A 1 119 ? -3.596 -1.243 -6.108 1.00 91.56 119 GLN A N 1
ATOM 932 C CA . GLN A 1 119 ? -4.866 -1.962 -5.965 1.00 91.56 119 GLN A CA 1
ATOM 933 C C . GLN A 1 119 ? -4.680 -3.475 -5.791 1.00 91.56 119 GLN A C 1
ATOM 935 O O . GLN A 1 119 ? -5.267 -4.082 -4.893 1.00 91.56 119 GLN A O 1
ATOM 940 N N . ARG A 1 120 ? -3.876 -4.108 -6.652 1.00 92.19 120 ARG A N 1
ATOM 941 C CA . ARG A 1 120 ? -3.631 -5.553 -6.582 1.00 92.19 120 ARG A CA 1
ATOM 942 C C . ARG A 1 120 ? -2.778 -5.934 -5.374 1.00 92.19 120 ARG A C 1
ATOM 944 O O . ARG A 1 120 ? -2.948 -7.040 -4.865 1.00 92.19 120 ARG A O 1
ATOM 951 N N . VAL A 1 121 ? -1.862 -5.074 -4.927 1.00 91.25 121 VAL A N 1
ATOM 952 C CA . VAL A 1 121 ? -1.086 -5.307 -3.696 1.00 91.25 121 VAL A CA 1
ATOM 953 C C . VAL A 1 121 ? -2.019 -5.283 -2.487 1.00 91.25 121 VAL A C 1
ATOM 955 O O . VAL A 1 121 ? -2.052 -6.256 -1.738 1.00 91.25 121 VAL A O 1
ATOM 958 N N . ALA A 1 122 ? -2.859 -4.253 -2.354 1.00 84.12 122 ALA A N 1
ATOM 959 C CA . ALA A 1 122 ? -3.840 -4.159 -1.273 1.00 84.12 122 ALA A CA 1
ATOM 960 C C . ALA A 1 122 ? -4.822 -5.346 -1.273 1.00 84.12 122 ALA A C 1
ATOM 962 O O . ALA A 1 122 ? -5.092 -5.922 -0.225 1.00 84.12 122 ALA A O 1
ATOM 963 N N . ALA A 1 123 ? -5.291 -5.789 -2.445 1.00 81.31 123 ALA A N 1
ATOM 964 C CA . ALA A 1 123 ? -6.204 -6.932 -2.563 1.00 81.31 123 ALA A CA 1
ATOM 965 C C . ALA A 1 123 ? -5.607 -8.285 -2.116 1.00 81.31 123 ALA A C 1
ATOM 967 O O . ALA A 1 123 ? -6.352 -9.252 -1.958 1.00 81.31 123 ALA A O 1
ATOM 968 N N . ARG A 1 124 ? -4.282 -8.383 -1.930 1.00 84.25 124 ARG A N 1
ATOM 969 C CA . ARG A 1 124 ? -3.618 -9.581 -1.382 1.00 84.25 124 ARG A CA 1
ATOM 970 C C . ARG A 1 124 ? -3.581 -9.601 0.148 1.00 84.25 124 ARG A C 1
ATOM 972 O O . ARG A 1 124 ? -3.211 -10.626 0.712 1.00 84.25 124 ARG A O 1
ATOM 979 N N . LEU A 1 125 ? -3.944 -8.501 0.803 1.00 77.50 125 LEU A N 1
ATOM 980 C CA . LEU A 1 125 ? -3.817 -8.316 2.246 1.00 77.50 125 LEU A CA 1
ATOM 981 C C . LEU A 1 125 ? -5.190 -8.369 2.918 1.00 77.50 125 LEU A C 1
ATOM 983 O O . LEU A 1 125 ? -6.165 -7.799 2.426 1.00 77.50 125 LEU A O 1
ATOM 987 N N . THR A 1 126 ? -5.273 -9.036 4.068 1.00 78.75 126 THR A N 1
ATOM 988 C CA . THR A 1 126 ? -6.525 -9.149 4.839 1.00 78.75 126 THR A CA 1
ATOM 989 C C . THR A 1 126 ? -6.642 -8.127 5.963 1.00 78.75 126 THR A C 1
ATOM 991 O O . THR A 1 126 ? -7.755 -7.818 6.386 1.00 78.75 126 THR A O 1
ATOM 994 N N . ASP A 1 127 ? -5.511 -7.635 6.468 1.00 83.56 127 ASP A N 1
ATOM 995 C CA . ASP A 1 127 ? -5.474 -6.601 7.496 1.00 83.56 127 ASP A CA 1
ATOM 996 C C . ASP A 1 127 ? -5.719 -5.210 6.887 1.00 83.56 127 ASP A C 1
ATOM 998 O O . ASP A 1 127 ? -5.169 -4.867 5.840 1.00 83.56 127 ASP A O 1
ATOM 1002 N N . LEU A 1 128 ? -6.567 -4.403 7.530 1.00 81.62 128 LEU A N 1
ATOM 1003 C CA . LEU A 1 128 ? -6.972 -3.100 6.991 1.00 81.62 128 LEU A CA 1
ATOM 1004 C C . LEU A 1 128 ? -5.851 -2.064 7.060 1.00 81.62 128 LE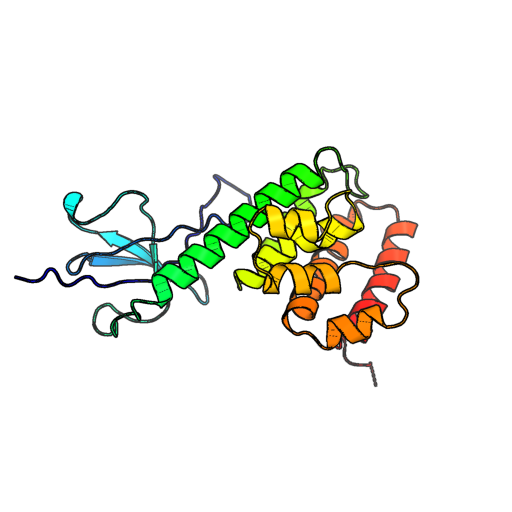U A C 1
ATOM 1006 O O . LEU A 1 128 ? -5.711 -1.254 6.145 1.00 81.62 128 LEU A O 1
ATOM 1010 N N . GLN A 1 129 ? -5.034 -2.095 8.111 1.00 90.44 129 GLN A N 1
ATOM 1011 C CA . GLN A 1 129 ? -3.886 -1.204 8.210 1.00 90.44 129 GLN A CA 1
ATOM 1012 C C . GLN A 1 129 ? -2.855 -1.564 7.131 1.00 90.44 129 GLN A C 1
ATOM 1014 O O . GLN A 1 129 ? -2.353 -0.673 6.445 1.00 90.44 129 GLN A O 1
ATOM 1019 N N . ALA A 1 130 ? -2.618 -2.858 6.892 1.00 90.50 130 ALA A N 1
ATOM 1020 C CA . ALA A 1 130 ? -1.784 -3.349 5.795 1.00 90.50 130 ALA A CA 1
ATOM 1021 C C . ALA A 1 130 ? -2.317 -2.920 4.421 1.00 90.50 130 ALA A C 1
ATOM 1023 O O . ALA A 1 130 ? -1.537 -2.497 3.568 1.00 90.50 130 ALA A O 1
ATOM 1024 N N . GLN A 1 131 ? -3.636 -2.954 4.205 1.00 88.31 131 GLN A N 1
ATOM 1025 C CA . GLN A 1 131 ? -4.250 -2.437 2.977 1.00 88.31 131 GLN A CA 1
ATOM 1026 C C . GLN A 1 131 ? -4.017 -0.931 2.798 1.00 88.31 131 GLN A C 1
ATOM 1028 O O . GLN A 1 131 ? -3.679 -0.504 1.694 1.00 88.31 131 GLN A O 1
ATOM 1033 N N . ALA A 1 132 ? -4.168 -0.125 3.855 1.00 95.38 132 ALA A N 1
ATOM 1034 C CA . ALA A 1 132 ? -3.904 1.314 3.793 1.00 95.38 132 ALA A CA 1
ATOM 1035 C C . ALA A 1 132 ? -2.432 1.601 3.440 1.00 95.38 132 ALA A C 1
ATOM 1037 O O . ALA A 1 132 ? -2.156 2.406 2.550 1.00 95.38 132 ALA A O 1
ATOM 1038 N N . VAL A 1 133 ? -1.494 0.878 4.062 1.00 98.69 133 VAL A N 1
ATOM 1039 C CA . VAL A 1 133 ? -0.061 0.944 3.728 1.00 98.69 133 VAL A CA 1
ATOM 1040 C C . VAL A 1 133 ? 0.183 0.532 2.274 1.00 98.69 133 VAL A C 1
ATOM 1042 O O . VAL A 1 133 ? 0.878 1.237 1.549 1.00 98.69 133 VAL A O 1
ATOM 1045 N N . ALA A 1 134 ? -0.404 -0.573 1.810 1.00 97.81 134 ALA A N 1
ATOM 1046 C CA . ALA A 1 134 ? -0.223 -1.071 0.447 1.00 97.81 134 ALA A CA 1
ATOM 1047 C C . ALA A 1 134 ? -0.717 -0.102 -0.630 1.00 97.81 134 ALA A C 1
ATOM 1049 O O . ALA A 1 134 ? -0.098 0.003 -1.689 1.00 97.81 134 ALA A O 1
ATOM 1050 N N . TRP A 1 135 ? -1.793 0.640 -0.369 1.00 98.44 135 TRP A N 1
ATOM 1051 C CA . TRP A 1 135 ? -2.225 1.703 -1.275 1.00 98.44 135 TRP A CA 1
ATOM 1052 C C . TRP A 1 135 ? -1.179 2.812 -1.414 1.00 98.44 135 TRP A C 1
ATOM 1054 O O . TRP A 1 135 ? -1.037 3.366 -2.499 1.00 98.44 135 TRP A O 1
ATOM 1064 N N . LEU A 1 136 ? -0.442 3.116 -0.345 1.00 98.75 136 LEU A N 1
ATOM 1065 C CA . LEU A 1 136 ? 0.509 4.226 -0.284 1.00 98.75 136 LEU A CA 1
ATOM 1066 C C . LEU A 1 136 ? 1.973 3.819 -0.504 1.00 98.75 136 LEU A C 1
ATOM 1068 O O . LEU A 1 136 ? 2.822 4.701 -0.554 1.00 98.75 136 LEU A O 1
ATOM 1072 N N . HIS A 1 137 ? 2.284 2.525 -0.621 1.00 98.25 137 HIS A N 1
ATOM 1073 C CA . HIS A 1 137 ? 3.657 2.027 -0.469 1.00 98.25 137 HIS A CA 1
ATOM 1074 C C . HIS A 1 137 ? 4.685 2.632 -1.440 1.00 98.25 137 HIS A C 1
ATOM 1076 O O . HIS A 1 137 ? 5.826 2.823 -1.040 1.00 98.25 137 HIS A O 1
ATOM 1082 N N . ASP A 1 138 ? 4.266 2.979 -2.660 1.00 97.69 138 ASP A N 1
ATOM 1083 C CA . ASP A 1 138 ? 5.115 3.611 -3.681 1.00 97.69 138 ASP A CA 1
ATOM 1084 C C . ASP A 1 138 ? 4.828 5.122 -3.830 1.00 97.69 138 ASP A C 1
ATOM 1086 O O . ASP A 1 138 ? 5.464 5.808 -4.625 1.00 97.69 138 ASP A O 1
ATOM 1090 N N . VAL A 1 139 ? 3.891 5.692 -3.059 1.00 98.19 139 VAL A N 1
ATOM 1091 C CA . VAL A 1 139 ? 3.477 7.101 -3.206 1.00 98.19 139 VAL A CA 1
ATOM 1092 C C . VAL A 1 139 ? 4.619 8.063 -2.889 1.00 98.19 139 VAL A C 1
ATOM 1094 O O . VAL A 1 139 ? 4.800 9.034 -3.621 1.00 98.19 139 VAL A O 1
ATOM 1097 N N . LEU A 1 140 ? 5.394 7.813 -1.831 1.00 97.19 140 LEU A N 1
ATOM 1098 C CA . LEU A 1 140 ? 6.508 8.697 -1.467 1.00 97.19 140 LEU A CA 1
ATOM 1099 C C . LEU A 1 140 ? 7.744 8.489 -2.359 1.00 97.19 140 LEU A C 1
ATOM 1101 O O . LEU A 1 140 ? 8.565 9.395 -2.471 1.00 97.19 140 LEU A O 1
ATOM 1105 N N . GLU A 1 141 ? 7.893 7.310 -2.974 1.00 94.94 141 GLU A N 1
ATOM 1106 C CA . GLU A 1 141 ? 9.034 6.979 -3.842 1.00 94.94 141 GLU A CA 1
ATOM 1107 C C . GLU A 1 141 ? 8.820 7.477 -5.281 1.00 94.94 141 GLU A C 1
ATOM 1109 O O . GLU A 1 141 ? 9.726 8.065 -5.875 1.00 94.94 141 GLU A O 1
ATOM 1114 N N . ASP A 1 142 ? 7.613 7.303 -5.825 1.00 95.81 142 ASP A N 1
ATOM 1115 C CA . ASP A 1 142 ? 7.324 7.520 -7.248 1.00 95.81 142 ASP A CA 1
ATOM 1116 C C . ASP A 1 142 ? 6.600 8.843 -7.551 1.00 95.81 142 ASP A C 1
ATOM 1118 O O . ASP A 1 142 ? 6.353 9.167 -8.719 1.00 95.81 142 ASP A O 1
ATOM 1122 N N . THR A 1 143 ? 6.222 9.619 -6.531 1.00 96.38 143 THR A N 1
ATOM 1123 C CA . THR A 1 143 ? 5.441 10.854 -6.710 1.00 96.38 143 THR A CA 1
ATOM 1124 C C . THR A 1 143 ? 6.025 12.032 -5.927 1.00 96.38 143 THR A C 1
ATOM 1126 O O . THR A 1 143 ? 7.018 11.908 -5.223 1.00 96.38 143 THR A O 1
ATOM 1129 N N . ASN A 1 144 ? 5.412 13.213 -6.062 1.00 96.44 144 ASN A N 1
ATOM 1130 C CA . ASN A 1 144 ? 5.816 14.411 -5.314 1.00 96.44 144 ASN A CA 1
ATOM 1131 C C . ASN A 1 144 ? 5.152 14.520 -3.928 1.00 96.44 144 ASN A C 1
ATOM 1133 O O . ASN A 1 144 ? 5.319 15.541 -3.264 1.00 96.44 144 ASN A O 1
ATOM 1137 N N . VAL A 1 145 ? 4.346 13.532 -3.526 1.00 97.94 145 VAL A N 1
ATOM 1138 C CA . VAL A 1 145 ? 3.695 13.508 -2.211 1.00 97.94 145 VAL A CA 1
ATOM 1139 C C . VAL A 1 145 ? 4.740 13.237 -1.134 1.00 97.94 145 VAL A C 1
ATOM 1141 O O . VAL A 1 145 ? 5.566 12.340 -1.273 1.00 97.94 145 VAL A O 1
ATOM 1144 N N . THR A 1 146 ? 4.682 13.995 -0.044 1.00 97.81 146 THR A N 1
ATOM 1145 C CA . THR A 1 146 ? 5.562 13.832 1.118 1.00 97.81 146 THR A CA 1
ATOM 1146 C C . THR A 1 146 ? 4.824 13.215 2.305 1.00 97.81 146 THR A C 1
ATOM 1148 O O . THR A 1 146 ? 3.595 13.255 2.387 1.00 97.81 146 THR A O 1
ATOM 1151 N N . SER A 1 147 ? 5.566 12.694 3.285 1.00 97.94 147 SER A N 1
ATOM 1152 C CA . SER A 1 147 ? 4.996 12.183 4.541 1.00 97.94 147 SER A CA 1
ATOM 1153 C C . SER A 1 147 ? 4.223 13.272 5.302 1.00 97.94 147 SER A C 1
ATOM 1155 O O . SER A 1 147 ? 3.257 12.976 6.001 1.00 97.94 147 SER A O 1
ATOM 1157 N N . GLU A 1 148 ? 4.605 14.544 5.134 1.00 98.25 148 GLU A N 1
ATOM 1158 C CA . GLU A 1 148 ? 3.867 15.676 5.700 1.00 98.25 148 GLU A CA 1
ATOM 1159 C C . GLU A 1 148 ? 2.529 15.909 4.990 1.00 98.25 148 GLU A C 1
ATOM 1161 O O . GLU A 1 148 ? 1.525 16.163 5.652 1.00 98.25 148 GLU A O 1
ATOM 1166 N N . ASP A 1 149 ? 2.466 15.739 3.667 1.00 98.44 149 ASP A N 1
ATOM 1167 C CA . ASP A 1 149 ? 1.196 15.807 2.935 1.00 98.44 149 ASP A CA 1
ATOM 1168 C C . ASP A 1 149 ? 0.230 14.698 3.385 1.00 98.44 149 ASP A C 1
ATOM 1170 O O . ASP A 1 149 ? -0.969 14.949 3.535 1.00 98.44 149 ASP A O 1
ATOM 1174 N N . LEU A 1 150 ? 0.741 13.487 3.654 1.00 98.56 150 LEU A N 1
ATOM 1175 C CA . LEU A 1 150 ? -0.058 12.381 4.201 1.00 98.56 150 LEU A CA 1
ATOM 1176 C C . LEU A 1 150 ? -0.607 12.715 5.595 1.00 98.56 150 LEU A C 1
ATOM 1178 O O . LEU A 1 150 ? -1.793 12.505 5.860 1.00 98.56 150 LEU A O 1
ATOM 1182 N N . ARG A 1 151 ? 0.231 13.293 6.463 1.00 98.50 151 ARG A N 1
ATOM 1183 C CA . ARG A 1 151 ? -0.166 13.743 7.805 1.00 98.50 151 ARG A CA 1
ATOM 1184 C C . ARG A 1 151 ? -1.248 14.818 7.736 1.00 98.50 151 ARG A C 1
ATOM 1186 O O . ARG A 1 151 ? -2.263 14.714 8.421 1.00 98.50 151 ARG A O 1
ATOM 1193 N N . ILE A 1 152 ? -1.079 15.817 6.868 1.00 98.50 152 ILE A N 1
ATOM 1194 C CA . ILE A 1 152 ? -2.069 16.883 6.641 1.00 98.50 152 ILE A CA 1
ATOM 1195 C C . ILE A 1 152 ? -3.392 16.311 6.110 1.00 98.50 152 ILE A C 1
ATOM 1197 O O . ILE A 1 152 ? -4.462 16.794 6.483 1.00 98.50 152 ILE A O 1
ATOM 1201 N N . ALA A 1 153 ? -3.339 15.279 5.264 1.00 97.81 153 ALA A N 1
ATOM 1202 C CA . ALA A 1 153 ? -4.526 14.606 4.740 1.00 97.81 153 ALA A CA 1
ATOM 1203 C C . ALA A 1 153 ? -5.280 13.767 5.791 1.00 97.81 153 ALA A C 1
ATOM 1205 O O . ALA A 1 153 ? -6.411 13.357 5.526 1.00 97.81 153 ALA A O 1
ATOM 1206 N N . GLY A 1 154 ? -4.690 13.538 6.970 1.00 98.12 154 GLY A N 1
ATOM 1207 C CA . GLY A 1 154 ? -5.288 12.761 8.057 1.00 98.12 154 GLY A CA 1
ATOM 1208 C C . GLY A 1 154 ? -4.982 11.264 8.002 1.00 98.12 154 GLY A C 1
ATOM 1209 O O . GLY A 1 154 ? -5.750 10.472 8.550 1.00 98.12 154 GLY A O 1
ATOM 1210 N N . VAL A 1 155 ? -3.898 10.866 7.329 1.00 98.50 155 VAL A N 1
ATOM 1211 C CA . VAL A 1 155 ? -3.400 9.486 7.395 1.00 98.50 155 VAL A CA 1
ATOM 1212 C C . VAL A 1 155 ? -2.787 9.240 8.774 1.00 98.50 155 VAL A C 1
ATOM 1214 O O . VAL A 1 155 ? -2.057 10.086 9.292 1.00 98.50 155 VAL A O 1
ATOM 1217 N N . ASP A 1 156 ? -3.077 8.084 9.365 1.00 98.38 156 ASP A N 1
ATOM 1218 C CA . ASP A 1 156 ? -2.553 7.715 10.680 1.00 98.38 156 ASP A CA 1
ATOM 1219 C C . ASP A 1 156 ? -1.019 7.629 10.693 1.00 98.38 156 ASP A C 1
ATOM 1221 O O . ASP A 1 156 ? -0.399 7.081 9.778 1.00 98.38 156 ASP A O 1
ATOM 1225 N N . GLU A 1 157 ? -0.400 8.085 11.786 1.00 98.25 157 GLU A N 1
ATOM 1226 C CA . GLU A 1 157 ? 1.062 8.070 11.958 1.00 98.25 157 GLU A CA 1
ATOM 1227 C C . GLU A 1 157 ? 1.672 6.674 11.803 1.00 98.25 157 GLU A C 1
ATOM 1229 O O . GLU A 1 157 ? 2.743 6.529 11.217 1.00 98.25 157 GLU A O 1
ATOM 1234 N N . ASP A 1 158 ? 0.987 5.634 12.283 1.00 97.06 158 ASP A N 1
ATOM 1235 C CA . ASP A 1 158 ? 1.475 4.260 12.159 1.00 97.06 158 ASP A CA 1
ATOM 1236 C C . ASP A 1 158 ? 1.473 3.773 10.705 1.00 97.06 158 ASP A C 1
ATOM 1238 O O . ASP A 1 158 ? 2.346 2.992 10.327 1.00 97.06 158 ASP A O 1
ATOM 1242 N N . VAL A 1 159 ? 0.534 4.245 9.877 1.00 98.38 159 VAL A N 1
ATOM 1243 C CA . VAL A 1 159 ? 0.527 3.978 8.431 1.00 98.38 159 VAL A CA 1
ATOM 1244 C C . VAL A 1 159 ? 1.668 4.747 7.769 1.00 98.38 159 VAL A C 1
ATOM 1246 O O . VAL A 1 159 ? 2.465 4.141 7.054 1.00 98.38 159 VAL A O 1
ATOM 1249 N N . ILE A 1 160 ? 1.805 6.048 8.056 1.00 98.50 160 ILE A N 1
ATOM 1250 C CA . ILE A 1 160 ? 2.867 6.905 7.498 1.00 98.50 160 ILE A CA 1
ATOM 1251 C C . ILE A 1 160 ? 4.252 6.327 7.807 1.00 98.50 160 ILE A C 1
ATOM 1253 O O . ILE A 1 160 ? 5.059 6.159 6.896 1.00 98.50 160 ILE A O 1
ATOM 1257 N N . ARG A 1 161 ? 4.504 5.930 9.059 1.00 97.62 161 ARG A N 1
ATOM 1258 C CA . ARG A 1 161 ? 5.771 5.329 9.504 1.00 97.62 161 ARG A CA 1
ATOM 1259 C C . ARG A 1 161 ? 6.164 4.106 8.673 1.00 97.62 161 ARG A C 1
ATOM 1261 O O . ARG A 1 161 ? 7.344 3.911 8.384 1.00 97.62 161 ARG A O 1
ATOM 1268 N N . VAL A 1 162 ? 5.199 3.255 8.326 1.00 98.00 162 VAL A N 1
ATOM 1269 C CA . VAL A 1 162 ? 5.452 2.041 7.535 1.00 98.00 162 VAL A CA 1
ATOM 1270 C C . VAL A 1 162 ? 5.660 2.390 6.064 1.00 98.00 162 VAL A C 1
ATOM 1272 O O . VAL A 1 162 ? 6.531 1.811 5.422 1.00 98.00 162 VAL A O 1
ATOM 1275 N N . VAL A 1 163 ? 4.913 3.358 5.532 1.00 98.00 163 VAL A N 1
ATOM 1276 C CA . VAL A 1 163 ? 5.106 3.852 4.161 1.00 98.00 163 VAL A CA 1
ATOM 1277 C C . VAL A 1 163 ? 6.497 4.480 4.001 1.00 98.00 163 VAL A C 1
ATOM 1279 O O . VAL A 1 163 ? 7.205 4.152 3.050 1.00 98.00 163 VAL A O 1
ATOM 1282 N N . ASP A 1 164 ? 6.945 5.286 4.967 1.00 95.75 164 ASP A N 1
ATOM 1283 C CA . ASP A 1 164 ? 8.314 5.822 5.018 1.00 95.75 164 ASP A CA 1
ATOM 1284 C C . ASP A 1 164 ? 9.361 4.699 5.047 1.00 95.75 164 ASP A C 1
ATOM 1286 O O . ASP A 1 164 ? 10.394 4.780 4.385 1.00 95.75 164 ASP A O 1
ATOM 1290 N N . LEU A 1 165 ? 9.096 3.624 5.797 1.00 94.69 165 LEU A N 1
ATOM 1291 C CA . LEU A 1 165 ? 9.985 2.463 5.873 1.00 94.69 165 LEU A CA 1
ATOM 1292 C C . LEU A 1 165 ? 10.079 1.705 4.539 1.00 94.69 165 LEU A C 1
ATOM 1294 O O . LEU A 1 165 ? 11.139 1.174 4.207 1.00 94.69 165 LEU A O 1
ATOM 1298 N N . LEU A 1 166 ? 8.975 1.642 3.792 1.00 95.12 166 LEU A N 1
ATOM 1299 C CA . LEU A 1 166 ? 8.888 0.980 2.490 1.00 95.12 166 LEU A CA 1
ATOM 1300 C C . LEU A 1 166 ? 9.486 1.812 1.354 1.00 95.12 166 LEU A C 1
ATOM 1302 O O . LEU A 1 166 ? 9.886 1.231 0.347 1.00 95.12 166 LEU A O 1
ATOM 1306 N N . SER A 1 167 ? 9.608 3.122 1.531 1.00 92.25 167 SER A N 1
ATOM 1307 C CA . SER A 1 167 ? 10.106 4.038 0.506 1.00 92.25 167 SER A CA 1
ATOM 1308 C C . SER A 1 167 ? 11.633 4.070 0.492 1.00 92.25 167 SER A C 1
ATOM 1310 O O . SER A 1 167 ? 12.281 4.319 1.514 1.00 92.25 167 SER A O 1
ATOM 1312 N N . ARG A 1 168 ? 12.253 3.819 -0.665 1.00 84.12 168 ARG A N 1
ATOM 1313 C CA . ARG A 1 168 ? 13.718 3.866 -0.781 1.00 84.12 168 ARG A CA 1
ATOM 1314 C C . ARG A 1 168 ? 14.218 5.300 -0.902 1.00 84.12 168 ARG A C 1
ATOM 1316 O O . ARG A 1 168 ? 13.993 5.973 -1.902 1.00 84.12 168 ARG A O 1
ATOM 1323 N N . THR A 1 169 ? 15.023 5.736 0.063 1.00 67.38 169 THR A N 1
ATOM 1324 C CA . THR A 1 169 ? 15.761 7.003 -0.022 1.00 67.38 169 THR A CA 1
ATOM 1325 C C . THR A 1 169 ? 17.227 6.748 -0.386 1.00 67.38 169 THR A C 1
ATOM 1327 O O . THR A 1 169 ? 18.031 6.403 0.479 1.00 67.38 169 THR A O 1
ATOM 1330 N N . GLY A 1 170 ? 17.598 6.935 -1.656 1.00 67.00 170 GLY A N 1
ATOM 1331 C CA . GLY A 1 170 ? 18.996 6.859 -2.110 1.00 67.00 170 GLY A CA 1
ATOM 1332 C C . GLY A 1 170 ? 19.641 5.466 -2.001 1.00 67.00 170 GLY A C 1
ATOM 1333 O O . GLY A 1 170 ? 18.973 4.442 -2.159 1.00 67.00 170 GLY A O 1
ATOM 1334 N N . ASP A 1 171 ? 20.954 5.433 -1.748 1.00 64.38 171 ASP A N 1
ATOM 1335 C CA . ASP A 1 171 ? 21.747 4.203 -1.587 1.00 64.38 171 ASP A CA 1
ATOM 1336 C C . ASP A 1 171 ? 21.594 3.628 -0.169 1.00 64.38 171 ASP A C 1
ATOM 1338 O O . ASP A 1 171 ? 22.525 3.604 0.637 1.00 64.38 171 ASP A O 1
ATOM 1342 N N . ASP A 1 172 ? 20.379 3.188 0.150 1.00 72.25 172 ASP A N 1
ATOM 1343 C CA . ASP A 1 172 ? 20.061 2.578 1.437 1.00 72.25 172 ASP A CA 1
ATOM 1344 C C . ASP A 1 172 ? 20.484 1.100 1.470 1.00 72.25 172 ASP A C 1
ATOM 1346 O O . ASP A 1 172 ? 19.778 0.202 0.991 1.00 72.25 172 ASP A O 1
ATOM 1350 N N . VAL A 1 173 ? 21.676 0.866 2.022 1.00 71.25 173 VAL A N 1
ATOM 1351 C CA . VAL A 1 173 ? 22.311 -0.455 2.151 1.00 71.25 173 VAL A CA 1
ATOM 1352 C C . VAL A 1 173 ? 21.535 -1.366 3.115 1.00 71.25 173 VAL A C 1
ATOM 1354 O O . VAL A 1 173 ? 21.511 -2.580 2.915 1.00 71.25 173 VAL A O 1
ATOM 1357 N N . ASP A 1 174 ? 20.832 -0.793 4.098 1.00 81.06 174 ASP A N 1
ATOM 1358 C CA . ASP A 1 174 ? 20.133 -1.536 5.156 1.00 81.06 174 ASP A CA 1
ATOM 1359 C C . ASP A 1 174 ? 18.625 -1.697 4.896 1.00 81.06 174 ASP A C 1
ATOM 1361 O O . ASP A 1 174 ? 17.917 -2.317 5.694 1.00 81.06 174 ASP A O 1
ATOM 1365 N N . TYR A 1 175 ? 18.119 -1.191 3.766 1.00 86.19 175 TYR A N 1
ATOM 1366 C CA . TYR A 1 175 ? 16.698 -1.185 3.396 1.00 86.19 175 TYR A CA 1
ATOM 1367 C C . TYR A 1 175 ? 15.983 -2.520 3.662 1.00 86.19 175 TYR A C 1
ATOM 1369 O O . TYR A 1 175 ? 14.981 -2.577 4.376 1.00 86.19 175 TYR A O 1
ATOM 1377 N N . SER A 1 176 ? 16.525 -3.620 3.132 1.00 86.25 176 SER A N 1
ATOM 1378 C CA . SER A 1 176 ? 15.902 -4.942 3.263 1.00 86.25 176 SER A CA 1
ATOM 1379 C C . SER A 1 176 ? 15.890 -5.441 4.709 1.00 86.25 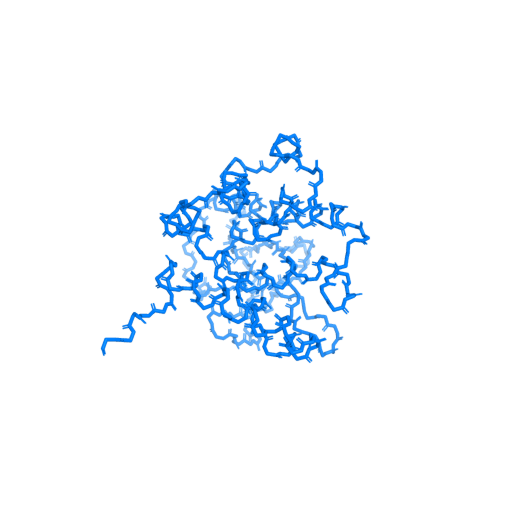176 SER A C 1
ATOM 1381 O O . SER A 1 176 ? 14.923 -6.078 5.117 1.00 86.25 176 SER A O 1
ATOM 1383 N N . ALA A 1 177 ? 16.932 -5.141 5.492 1.00 87.00 177 ALA A N 1
ATOM 1384 C CA . ALA A 1 177 ? 17.011 -5.536 6.896 1.00 87.00 177 ALA A CA 1
ATOM 1385 C C . ALA A 1 177 ? 16.003 -4.756 7.753 1.00 87.00 177 ALA A C 1
ATOM 1387 O O . ALA A 1 177 ? 15.349 -5.341 8.616 1.00 87.00 177 ALA A O 1
ATOM 1388 N N . ARG A 1 178 ? 15.822 -3.455 7.476 1.00 89.62 178 ARG A N 1
ATOM 1389 C CA . ARG A 1 178 ? 14.818 -2.618 8.152 1.00 89.62 178 ARG A CA 1
ATOM 1390 C C . ARG A 1 178 ? 13.395 -3.099 7.869 1.00 89.62 178 ARG A C 1
ATOM 1392 O O . ARG A 1 178 ? 12.609 -3.227 8.801 1.00 89.62 178 ARG A O 1
ATOM 1399 N N . ILE A 1 179 ? 13.090 -3.434 6.613 1.00 93.12 179 ILE A N 1
ATOM 1400 C CA . ILE A 1 179 ? 11.789 -4.015 6.247 1.00 93.12 179 ILE A CA 1
ATOM 1401 C C . ILE A 1 179 ? 11.602 -5.385 6.898 1.00 93.12 179 ILE A C 1
ATOM 1403 O O . ILE A 1 179 ? 10.535 -5.651 7.435 1.00 93.12 179 ILE A O 1
ATOM 1407 N N . ALA A 1 180 ? 12.620 -6.250 6.892 1.00 91.62 180 ALA A N 1
ATOM 1408 C CA . ALA A 1 180 ? 12.521 -7.580 7.493 1.00 91.62 180 ALA A CA 1
ATOM 1409 C C . ALA A 1 180 ? 12.210 -7.538 9.002 1.00 91.62 180 ALA A C 1
ATOM 1411 O O . ALA A 1 180 ? 11.573 -8.459 9.514 1.00 91.62 180 ALA A O 1
ATOM 1412 N N . ALA A 1 181 ? 12.646 -6.486 9.701 1.00 92.62 181 ALA A N 1
ATOM 1413 C CA . ALA A 1 181 ? 12.428 -6.302 11.134 1.00 92.62 181 ALA A CA 1
ATOM 1414 C C . ALA A 1 181 ? 11.021 -5.785 11.501 1.00 92.62 181 ALA A C 1
ATOM 1416 O O . ALA A 1 181 ? 10.621 -5.923 12.658 1.00 92.62 181 ALA A O 1
ATOM 1417 N N . ASP A 1 182 ? 10.271 -5.210 10.557 1.00 95.56 182 ASP A N 1
ATOM 1418 C CA . ASP A 1 182 ? 8.908 -4.710 10.775 1.00 95.56 182 ASP A CA 1
ATOM 1419 C C . ASP A 1 182 ? 7.886 -5.664 10.127 1.00 95.56 182 ASP A C 1
ATOM 1421 O O . ASP A 1 182 ? 7.858 -5.786 8.901 1.00 95.56 182 ASP A O 1
ATOM 1425 N N . PRO A 1 183 ? 7.039 -6.363 10.911 1.00 95.00 183 PRO A N 1
ATOM 1426 C CA . PRO A 1 183 ? 6.121 -7.363 10.367 1.00 95.00 183 PRO A CA 1
ATOM 1427 C C . PRO A 1 183 ? 5.159 -6.819 9.308 1.00 95.00 183 PRO A C 1
ATOM 1429 O O . PRO A 1 183 ? 4.918 -7.497 8.310 1.00 95.00 183 PRO A O 1
ATOM 1432 N N . LEU A 1 184 ? 4.650 -5.601 9.505 1.00 94.88 184 LEU A N 1
ATOM 1433 C CA . LEU A 1 184 ? 3.681 -4.979 8.611 1.00 94.88 184 LEU A CA 1
ATOM 1434 C C . LEU A 1 184 ? 4.356 -4.546 7.306 1.00 94.88 184 LEU A C 1
ATOM 1436 O O . LEU A 1 184 ? 3.865 -4.850 6.220 1.00 94.88 184 LEU A O 1
ATOM 1440 N N . ALA A 1 185 ? 5.529 -3.914 7.394 1.00 96.69 185 ALA A N 1
ATOM 1441 C CA . ALA A 1 185 ? 6.314 -3.568 6.211 1.00 96.69 185 ALA A CA 1
ATOM 1442 C C . ALA A 1 185 ? 6.729 -4.819 5.430 1.00 96.69 185 ALA A C 1
ATOM 1444 O O . ALA A 1 185 ? 6.613 -4.860 4.205 1.00 96.69 185 ALA A O 1
ATOM 1445 N N . ARG A 1 186 ? 7.181 -5.866 6.128 1.00 95.56 186 ARG A N 1
ATOM 1446 C CA . ARG A 1 186 ? 7.544 -7.146 5.518 1.00 95.56 186 ARG A CA 1
ATOM 1447 C C . ARG A 1 186 ? 6.367 -7.762 4.771 1.00 95.56 186 ARG A C 1
ATOM 1449 O O . ARG A 1 186 ? 6.549 -8.195 3.636 1.00 95.56 186 ARG A O 1
ATOM 1456 N N . GLU A 1 187 ? 5.185 -7.799 5.378 1.00 95.19 187 GLU A N 1
ATOM 1457 C CA . GLU A 1 187 ? 3.977 -8.342 4.753 1.00 95.19 187 GLU A CA 1
ATOM 1458 C C . GLU A 1 187 ? 3.620 -7.583 3.469 1.00 95.19 187 GLU A C 1
ATOM 1460 O O . GLU A 1 187 ? 3.505 -8.196 2.402 1.00 95.19 187 GLU A O 1
ATOM 1465 N N . VAL A 1 188 ? 3.547 -6.248 3.534 1.00 97.19 188 VAL A N 1
ATOM 1466 C CA . VAL A 1 188 ? 3.262 -5.418 2.354 1.00 97.19 188 VAL A CA 1
ATOM 1467 C C . VAL A 1 188 ? 4.338 -5.593 1.286 1.00 97.19 188 VAL A C 1
ATOM 1469 O O . VAL A 1 188 ? 4.010 -5.752 0.109 1.00 97.19 188 VAL A O 1
ATOM 1472 N N . LYS A 1 189 ? 5.621 -5.648 1.666 1.00 96.25 189 LYS A N 1
ATOM 1473 C CA . LYS A 1 189 ? 6.707 -5.819 0.694 1.00 96.25 189 LYS A CA 1
ATOM 1474 C C . LYS A 1 189 ? 6.652 -7.173 -0.003 1.00 96.25 189 LYS A C 1
ATOM 1476 O O . LYS A 1 189 ? 6.956 -7.267 -1.190 1.00 96.25 189 LYS A O 1
ATOM 1481 N N . LEU A 1 190 ? 6.251 -8.230 0.698 1.00 94.06 190 LEU A N 1
ATOM 1482 C CA . LEU A 1 190 ? 6.055 -9.543 0.087 1.00 94.06 190 LEU A CA 1
ATOM 1483 C C . LEU A 1 190 ? 4.861 -9.549 -0.875 1.00 94.06 190 LEU A C 1
ATOM 1485 O O . LEU A 1 190 ? 4.960 -10.159 -1.941 1.00 94.06 190 LEU A O 1
ATOM 1489 N N . ALA A 1 191 ? 3.774 -8.843 -0.552 1.00 91.88 191 ALA A N 1
ATOM 1490 C CA . ALA A 1 191 ? 2.638 -8.670 -1.458 1.00 91.88 191 ALA A CA 1
ATOM 1491 C C . ALA A 1 191 ? 3.006 -7.855 -2.715 1.00 91.88 191 ALA A C 1
ATOM 1493 O O . ALA A 1 191 ? 2.610 -8.234 -3.820 1.00 91.88 191 ALA A O 1
ATOM 1494 N N . ASP A 1 192 ? 3.808 -6.797 -2.566 1.00 96.38 192 ASP A N 1
ATOM 1495 C CA . ASP A 1 192 ? 4.404 -6.030 -3.670 1.00 96.38 192 ASP A CA 1
ATOM 1496 C C . ASP A 1 192 ? 5.244 -6.946 -4.578 1.00 96.38 192 ASP A C 1
ATOM 1498 O O . ASP A 1 192 ? 4.994 -7.059 -5.784 1.00 96.38 192 ASP A O 1
ATOM 1502 N N . ILE A 1 193 ? 6.184 -7.697 -3.995 1.00 94.06 193 ILE A N 1
ATOM 1503 C CA . ILE A 1 193 ? 7.016 -8.648 -4.741 1.00 94.06 193 ILE A CA 1
ATOM 1504 C C . ILE A 1 193 ? 6.152 -9.683 -5.472 1.00 94.06 193 ILE A C 1
ATOM 1506 O O . ILE A 1 193 ? 6.435 -10.005 -6.628 1.00 94.06 193 ILE A O 1
ATOM 1510 N N . ALA A 1 194 ? 5.096 -10.196 -4.838 1.00 91.19 194 ALA A N 1
ATOM 1511 C CA . ALA A 1 194 ? 4.182 -11.148 -5.461 1.00 91.19 194 ALA A CA 1
ATOM 1512 C C . ALA A 1 194 ? 3.441 -10.549 -6.671 1.00 91.19 194 ALA A C 1
ATOM 1514 O O . ALA A 1 194 ? 3.223 -11.255 -7.653 1.00 91.19 194 ALA A O 1
ATOM 1515 N N . ASP A 1 195 ? 3.080 -9.262 -6.648 1.00 92.38 195 ASP A N 1
ATOM 1516 C CA . ASP A 1 195 ? 2.507 -8.588 -7.823 1.00 92.38 195 ASP A CA 1
ATOM 1517 C C . ASP A 1 195 ? 3.540 -8.366 -8.930 1.00 92.38 195 ASP A C 1
ATOM 1519 O O . ASP A 1 195 ? 3.262 -8.575 -10.112 1.00 92.38 195 ASP A O 1
ATOM 1523 N N . ASN A 1 196 ? 4.747 -7.967 -8.544 1.00 91.25 196 ASN A N 1
ATOM 1524 C CA . ASN A 1 196 ? 5.832 -7.671 -9.469 1.00 91.25 196 ASN A CA 1
ATOM 1525 C C . ASN A 1 196 ? 6.442 -8.921 -10.128 1.00 91.25 196 ASN A C 1
ATOM 1527 O O . ASN A 1 196 ? 7.056 -8.814 -11.192 1.00 91.25 196 ASN A O 1
ATOM 1531 N N . THR A 1 197 ? 6.265 -10.095 -9.519 1.00 90.69 197 THR A N 1
ATOM 1532 C CA . THR A 1 197 ? 6.729 -11.397 -10.031 1.00 90.69 197 THR A CA 1
ATOM 1533 C C . THR A 1 197 ? 5.605 -12.268 -10.593 1.00 90.69 197 THR A C 1
ATOM 1535 O O . THR A 1 197 ? 5.847 -13.419 -10.954 1.00 90.69 197 THR A O 1
ATOM 1538 N N . ASP A 1 198 ? 4.388 -11.731 -10.709 1.00 91.31 198 ASP A N 1
ATOM 1539 C CA . ASP A 1 198 ? 3.244 -12.454 -11.258 1.00 91.31 198 ASP A CA 1
ATOM 1540 C C . ASP A 1 198 ? 3.540 -12.956 -12.696 1.00 91.31 198 ASP A C 1
ATOM 1542 O O . ASP A 1 198 ? 3.939 -12.159 -13.558 1.00 91.31 198 ASP A O 1
ATOM 1546 N N . PRO A 1 199 ? 3.381 -14.264 -12.988 1.00 89.12 199 PRO A N 1
ATOM 1547 C CA . PRO A 1 199 ? 3.712 -14.830 -14.297 1.00 89.12 199 PRO A CA 1
ATOM 1548 C C . PRO A 1 199 ? 2.932 -14.218 -15.464 1.00 89.12 199 PRO A C 1
ATOM 1550 O O . PRO A 1 199 ? 3.498 -14.026 -16.541 1.00 89.12 199 PRO A O 1
ATOM 1553 N N . GLU A 1 200 ? 1.655 -13.876 -15.271 1.00 89.81 200 GLU A N 1
ATOM 1554 C CA . GLU A 1 200 ? 0.835 -13.273 -16.326 1.00 89.81 200 GLU A CA 1
ATOM 1555 C C . GLU A 1 200 ? 1.306 -11.848 -16.622 1.00 89.81 200 GLU A C 1
ATOM 1557 O O . GLU A 1 200 ? 1.357 -11.437 -17.782 1.00 89.81 200 GLU A O 1
ATOM 1562 N N . ARG A 1 201 ? 1.713 -11.098 -15.589 1.00 90.25 201 ARG A N 1
ATOM 1563 C CA . ARG A 1 201 ? 2.268 -9.743 -15.754 1.00 90.25 201 ARG A CA 1
ATOM 1564 C C . ARG A 1 201 ? 3.655 -9.761 -16.377 1.00 90.25 201 ARG A C 1
ATOM 1566 O O . ARG A 1 201 ? 3.916 -9.008 -17.313 1.00 90.25 201 ARG A O 1
ATOM 1573 N N . THR A 1 202 ? 4.545 -10.609 -15.876 1.00 91.31 202 THR A N 1
ATOM 1574 C CA . THR A 1 202 ? 5.927 -10.695 -16.372 1.00 91.31 202 THR A CA 1
ATOM 1575 C C . THR A 1 202 ? 5.998 -11.234 -17.801 1.00 91.31 202 THR A C 1
ATOM 1577 O O . THR A 1 202 ? 6.930 -10.894 -18.527 1.00 91.31 202 THR A O 1
ATOM 1580 N N . ALA A 1 203 ? 4.994 -11.991 -18.259 1.00 91.31 203 ALA A N 1
ATOM 1581 C CA . ALA A 1 203 ? 4.860 -12.404 -19.657 1.00 91.31 203 ALA A CA 1
ATOM 1582 C C . ALA A 1 203 ? 4.604 -11.242 -20.637 1.00 91.31 203 ALA A C 1
ATOM 1584 O O . ALA A 1 203 ? 4.840 -11.404 -21.833 1.00 91.31 203 ALA A O 1
ATOM 1585 N N . LEU A 1 204 ? 4.147 -10.081 -20.152 1.00 90.50 204 LEU A N 1
ATOM 1586 C CA . LEU A 1 204 ? 3.940 -8.876 -20.967 1.00 90.50 204 LEU A CA 1
ATOM 1587 C C . LEU A 1 204 ? 5.217 -8.043 -21.147 1.00 90.50 204 LEU A C 1
ATOM 1589 O O . LEU A 1 204 ? 5.209 -7.080 -21.912 1.00 90.50 204 LEU A O 1
ATOM 1593 N N . LEU A 1 205 ? 6.284 -8.372 -20.418 1.00 90.31 205 LEU A N 1
ATOM 1594 C CA . LEU A 1 205 ? 7.548 -7.644 -20.442 1.00 90.31 205 LEU A CA 1
ATOM 1595 C C . LEU A 1 205 ? 8.505 -8.242 -21.476 1.00 90.31 205 LEU A C 1
ATOM 1597 O O . LEU A 1 205 ? 8.404 -9.415 -21.846 1.00 90.31 205 LEU A O 1
ATOM 1601 N N . ASP A 1 206 ? 9.471 -7.439 -21.917 1.00 92.06 206 ASP A N 1
ATOM 1602 C CA . ASP A 1 206 ? 10.587 -7.952 -22.704 1.00 92.06 206 ASP A CA 1
ATOM 1603 C C . ASP A 1 206 ? 11.436 -8.946 -21.875 1.00 92.06 206 ASP A C 1
ATOM 1605 O O . ASP A 1 206 ? 11.470 -8.854 -20.639 1.00 92.06 206 ASP A O 1
ATOM 1609 N N . PRO A 1 207 ? 12.112 -9.916 -22.526 1.00 90.12 207 PRO A N 1
ATOM 1610 C CA . PRO A 1 207 ? 12.868 -10.950 -21.823 1.00 90.12 207 PRO A CA 1
ATOM 1611 C C . PRO A 1 207 ? 13.928 -10.408 -20.859 1.00 90.12 207 PRO A C 1
ATOM 1613 O O . PRO A 1 207 ? 14.008 -10.895 -19.734 1.00 90.12 207 PRO A O 1
ATOM 1616 N N . ASP A 1 208 ? 14.669 -9.372 -21.255 1.00 90.75 208 ASP A N 1
ATOM 1617 C CA . ASP A 1 208 ? 15.765 -8.824 -20.452 1.00 90.75 208 ASP A CA 1
ATOM 1618 C C . ASP A 1 208 ? 15.229 -8.164 -19.171 1.00 90.75 208 ASP A C 1
ATOM 1620 O O . ASP A 1 208 ? 15.749 -8.376 -18.069 1.00 90.75 208 ASP A O 1
ATOM 1624 N N . THR A 1 209 ? 14.141 -7.394 -19.284 1.00 88.12 209 THR A N 1
ATOM 1625 C CA . THR A 1 209 ? 13.461 -6.801 -18.127 1.00 88.12 209 THR A CA 1
ATOM 1626 C C . THR A 1 209 ? 12.918 -7.875 -17.195 1.00 88.12 209 THR A C 1
ATOM 1628 O O . THR A 1 209 ? 13.072 -7.746 -15.977 1.00 88.12 209 THR A O 1
ATOM 1631 N N . ARG A 1 210 ? 12.289 -8.923 -17.735 1.00 89.12 210 ARG A N 1
ATOM 1632 C CA . ARG A 1 210 ? 11.744 -10.027 -16.937 1.00 89.12 210 ARG A CA 1
ATOM 1633 C C . ARG A 1 210 ? 12.837 -10.737 -16.140 1.00 89.12 210 ARG A C 1
ATOM 1635 O O . ARG A 1 210 ? 12.668 -10.903 -14.933 1.00 89.12 210 ARG A O 1
ATOM 1642 N N . ASP A 1 211 ? 13.946 -11.098 -16.778 1.00 88.38 211 ASP A N 1
ATOM 1643 C CA . ASP A 1 211 ? 15.030 -11.846 -16.132 1.00 88.38 211 ASP A CA 1
ATOM 1644 C C . ASP A 1 211 ? 15.695 -11.008 -15.029 1.00 88.38 211 ASP A C 1
ATOM 1646 O O . ASP A 1 211 ? 15.867 -11.473 -13.899 1.00 88.38 211 ASP A O 1
ATOM 1650 N N . ARG A 1 212 ? 15.940 -9.719 -15.300 1.00 89.69 212 ARG A N 1
ATOM 1651 C CA . ARG A 1 212 ? 16.466 -8.775 -14.302 1.00 89.69 212 ARG A CA 1
ATOM 1652 C C . ARG A 1 212 ? 15.539 -8.620 -13.095 1.00 89.69 212 ARG A C 1
ATOM 1654 O O . ARG A 1 212 ? 16.009 -8.537 -11.960 1.00 89.69 212 ARG A O 1
ATOM 1661 N N . LEU A 1 213 ? 14.225 -8.523 -13.315 1.00 87.44 213 LEU A N 1
ATOM 1662 C CA . LEU A 1 213 ? 13.261 -8.412 -12.217 1.00 87.44 213 LEU A CA 1
ATOM 1663 C C . LEU A 1 213 ? 13.191 -9.713 -11.413 1.00 87.44 213 LEU A C 1
ATOM 1665 O O . LEU A 1 213 ? 13.172 -9.649 -10.185 1.00 87.44 213 LEU A O 1
ATOM 1669 N N . ALA A 1 214 ? 13.213 -10.872 -12.074 1.00 87.12 214 ALA A N 1
ATOM 1670 C CA . ALA A 1 214 ? 13.228 -12.165 -11.399 1.00 87.12 214 ALA A CA 1
ATOM 1671 C C . ALA A 1 214 ? 14.437 -12.297 -10.457 1.00 87.12 214 ALA A C 1
ATOM 1673 O O . ALA A 1 214 ? 14.264 -12.644 -9.287 1.00 87.12 214 ALA A O 1
ATOM 1674 N N . GLU A 1 215 ? 15.637 -11.938 -10.919 1.00 87.50 215 GLU A N 1
ATOM 1675 C CA . GLU A 1 215 ? 16.849 -11.952 -10.092 1.00 87.50 215 GLU A CA 1
ATOM 1676 C C . GLU A 1 215 ? 16.759 -10.956 -8.923 1.00 87.50 215 GLU A C 1
ATOM 1678 O O . GLU A 1 215 ? 16.967 -11.332 -7.763 1.00 87.50 215 GLU A O 1
ATOM 1683 N N . LYS A 1 216 ? 16.359 -9.704 -9.204 1.00 87.50 216 LYS A N 1
ATOM 1684 C CA . LYS A 1 216 ? 16.168 -8.656 -8.184 1.00 87.50 216 LYS A CA 1
ATOM 1685 C C . LYS A 1 216 ? 15.229 -9.122 -7.068 1.00 87.50 216 LYS A C 1
ATOM 1687 O O . LYS A 1 216 ? 15.531 -8.948 -5.886 1.00 87.50 216 LYS A O 1
ATOM 1692 N N . TYR A 1 217 ? 14.083 -9.696 -7.426 1.00 88.75 217 TYR A N 1
ATOM 1693 C CA . TYR A 1 217 ? 13.066 -10.085 -6.453 1.00 88.75 217 TYR A CA 1
ATOM 1694 C C . TYR A 1 217 ? 13.373 -11.409 -5.750 1.00 88.75 217 TYR A C 1
ATOM 1696 O O . TYR A 1 217 ? 13.014 -11.553 -4.582 1.00 88.75 217 TYR A O 1
ATOM 1704 N N . ALA A 1 218 ? 14.094 -12.339 -6.383 1.00 86.38 218 ALA A N 1
ATOM 1705 C CA . ALA A 1 218 ? 14.620 -13.519 -5.697 1.00 86.38 218 ALA A CA 1
ATOM 1706 C C . ALA A 1 218 ? 15.572 -13.117 -4.557 1.00 86.38 218 ALA A C 1
ATOM 1708 O O . ALA A 1 218 ? 15.438 -13.610 -3.436 1.00 86.38 218 ALA A O 1
ATOM 1709 N N . HIS A 1 219 ? 16.475 -12.164 -4.811 1.00 84.19 219 HIS A N 1
ATOM 1710 C CA . HIS A 1 219 ? 17.346 -11.603 -3.776 1.00 84.19 219 HIS A CA 1
ATOM 1711 C C . HIS A 1 219 ? 16.542 -10.924 -2.656 1.00 84.19 219 HIS A C 1
ATOM 1713 O O . HIS A 1 219 ? 16.774 -11.194 -1.478 1.00 84.19 219 HIS A O 1
ATOM 1719 N N . ALA A 1 220 ? 15.559 -10.087 -3.008 1.00 85.25 220 ALA A N 1
ATOM 1720 C CA . ALA A 1 220 ? 14.709 -9.417 -2.024 1.00 85.25 220 ALA A CA 1
ATOM 1721 C C . ALA A 1 220 ? 13.948 -10.414 -1.132 1.00 85.25 220 ALA A C 1
ATOM 1723 O O . ALA A 1 220 ? 13.924 -10.248 0.084 1.00 85.25 220 ALA A O 1
ATOM 1724 N N . ARG A 1 221 ? 13.383 -11.491 -1.698 1.00 87.00 221 ARG A N 1
ATOM 1725 C CA . ARG A 1 221 ? 12.677 -12.520 -0.915 1.00 87.00 221 ARG A CA 1
ATOM 1726 C C . ARG A 1 221 ? 13.586 -13.246 0.073 1.00 87.00 221 ARG A C 1
ATOM 1728 O O . ARG A 1 221 ? 13.148 -13.476 1.197 1.00 87.00 221 ARG A O 1
ATOM 1735 N N . ARG A 1 222 ? 14.829 -13.574 -0.307 1.00 87.31 222 ARG A N 1
ATOM 1736 C CA . ARG A 1 222 ? 15.816 -14.149 0.631 1.00 87.31 222 ARG A CA 1
ATOM 1737 C C . ARG A 1 222 ? 16.136 -13.175 1.761 1.00 87.31 222 ARG A C 1
ATOM 1739 O O . ARG A 1 222 ? 16.061 -13.550 2.923 1.00 87.31 222 ARG A O 1
ATOM 1746 N N . ALA A 1 223 ? 16.389 -11.907 1.433 1.00 84.94 223 ALA A N 1
ATOM 1747 C CA . ALA A 1 223 ? 16.683 -10.878 2.432 1.00 84.94 223 ALA A CA 1
ATOM 1748 C C . ALA A 1 223 ? 15.522 -10.641 3.421 1.00 84.94 223 ALA A C 1
ATOM 1750 O O . ALA A 1 223 ? 15.757 -10.272 4.567 1.00 84.94 223 ALA A O 1
ATOM 1751 N N . LEU A 1 224 ? 14.278 -10.889 2.998 1.00 86.94 224 LEU A N 1
ATOM 1752 C CA . LEU A 1 224 ? 13.084 -10.839 3.849 1.00 86.94 224 LEU A CA 1
ATOM 1753 C C . LEU A 1 224 ? 12.780 -12.173 4.562 1.00 86.94 224 LEU A C 1
ATOM 1755 O O . LEU A 1 224 ? 11.727 -12.302 5.190 1.00 86.94 224 LEU A O 1
ATOM 1759 N N . GLY A 1 225 ? 13.639 -13.191 4.448 1.00 82.94 225 GLY A N 1
ATOM 1760 C CA . GLY A 1 225 ? 13.430 -14.516 5.045 1.00 82.94 225 GLY A CA 1
ATOM 1761 C C . GLY A 1 225 ? 12.202 -15.253 4.495 1.00 82.94 225 GLY A C 1
ATOM 1762 O O . GLY A 1 225 ? 11.511 -15.937 5.244 1.00 82.94 225 GLY A O 1
ATOM 1763 N N . ALA A 1 226 ? 11.856 -15.033 3.223 1.00 69.81 226 ALA A N 1
ATOM 1764 C CA . ALA A 1 226 ? 10.705 -15.639 2.534 1.00 69.81 226 ALA A CA 1
ATOM 1765 C C . ALA A 1 226 ? 11.098 -16.727 1.513 1.00 69.81 226 ALA A C 1
ATOM 1767 O O . ALA A 1 226 ? 10.259 -17.211 0.745 1.00 69.81 226 ALA A O 1
ATOM 1768 N N . LEU A 1 227 ? 12.383 -17.067 1.478 1.00 58.47 227 LEU A N 1
ATOM 1769 C CA . LEU A 1 227 ? 12.961 -18.249 0.852 1.00 58.47 227 LEU A CA 1
ATOM 1770 C C . LEU A 1 227 ? 13.949 -18.797 1.885 1.00 58.47 227 LEU A C 1
ATOM 1772 O O . LEU A 1 227 ? 14.771 -18.025 2.379 1.00 58.47 227 LEU A O 1
ATOM 1776 N N . GLU A 1 228 ? 13.823 -20.070 2.257 1.00 48.16 228 GLU A N 1
ATOM 1777 C CA . GLU A 1 228 ? 14.879 -20.743 3.016 1.00 48.16 228 GLU A CA 1
ATOM 1778 C C . GLU A 1 228 ? 16.129 -20.797 2.127 1.00 48.16 228 GLU A C 1
ATOM 1780 O O . GLU A 1 228 ? 16.017 -20.942 0.906 1.00 48.16 228 GLU A O 1
ATOM 1785 N N . ASP A 1 229 ? 17.312 -20.611 2.717 1.00 44.62 229 ASP A N 1
ATOM 1786 C CA . ASP A 1 229 ? 18.551 -20.905 2.006 1.00 44.62 229 ASP A CA 1
ATOM 1787 C C . ASP A 1 229 ? 18.509 -22.393 1.639 1.00 44.62 229 ASP A C 1
ATOM 1789 O O . ASP A 1 229 ? 18.372 -23.237 2.525 1.00 44.62 229 ASP A O 1
ATOM 1793 N N . ASP A 1 230 ? 18.582 -22.708 0.343 1.00 38.19 230 ASP A N 1
ATOM 1794 C CA . ASP A 1 230 ? 18.776 -24.082 -0.120 1.00 38.19 230 ASP A CA 1
ATOM 1795 C C . ASP A 1 230 ? 20.128 -24.564 0.440 1.00 38.19 230 ASP A C 1
ATOM 1797 O O . ASP A 1 230 ? 21.189 -24.250 -0.110 1.00 38.19 230 ASP A O 1
ATOM 1801 N N . ALA A 1 231 ? 20.080 -25.240 1.590 1.00 33.88 231 ALA A N 1
ATOM 1802 C CA . ALA A 1 231 ? 21.215 -25.858 2.269 1.00 33.88 231 ALA A CA 1
ATOM 1803 C C . ALA A 1 231 ? 21.530 -27.245 1.696 1.00 33.88 231 ALA A C 1
ATOM 1805 O O . ALA A 1 231 ? 20.579 -28.018 1.429 1.00 33.88 231 ALA A O 1
#